Protein AF-A0A960TRQ7-F1 (afdb_monomer_lite)

Foldseek 3Di:
DDDPDPDPVVVVVVVVVVVVVLLVLLLVLCVPWWDPVVVVPDDPVNSSVVSVCVSCQVVVVQWDWADDPFWIKIKHFPDPCVVVVVVVVVVVFAWLDKDKIWTNFARPPDPDRTIMIIIITGTPDDDLDFQPPQDPCLVVLLCVLPVPDDPVNVRVVNSSCHNVNRPVDDSVVSSVVSNVVVCCVVPDPPPDDDDDPPPPDDDD

Structure (mmCIF, N/CA/C/O backbone):
data_AF-A0A960TRQ7-F1
#
_entry.id   AF-A0A960TRQ7-F1
#
loop_
_atom_site.group_PDB
_atom_site.id
_atom_site.type_symbol
_atom_site.label_atom_id
_atom_site.label_alt_id
_atom_site.label_comp_id
_atom_site.label_asym_id
_atom_site.label_entity_id
_atom_site.label_seq_id
_atom_site.pdbx_PDB_ins_code
_atom_site.Cartn_x
_atom_site.Cartn_y
_atom_site.Cartn_z
_atom_site.occupancy
_atom_site.B_iso_or_equiv
_atom_site.auth_seq_id
_atom_site.auth_comp_id
_atom_site.auth_asym_id
_atom_site.auth_atom_id
_atom_site.pdbx_PDB_model_num
ATOM 1 N N . MET A 1 1 ? 44.949 1.509 -26.435 1.00 39.62 1 MET A N 1
ATOM 2 C CA . MET A 1 1 ? 43.688 2.213 -26.751 1.00 39.62 1 MET A CA 1
ATOM 3 C C . MET A 1 1 ? 43.176 2.830 -25.459 1.00 39.62 1 MET A C 1
ATOM 5 O O . MET A 1 1 ? 42.709 2.102 -24.594 1.00 39.62 1 MET A O 1
ATOM 9 N N . SER A 1 2 ? 43.397 4.132 -25.268 1.00 41.75 2 SER A N 1
ATOM 10 C CA . SER A 1 2 ? 42.995 4.841 -24.047 1.00 41.75 2 SER A CA 1
ATOM 11 C C . SER A 1 2 ? 41.480 4.979 -24.000 1.00 41.75 2 SER A C 1
ATOM 13 O O . SER A 1 2 ? 40.885 5.544 -24.913 1.00 41.75 2 SER A O 1
ATOM 15 N N . ALA A 1 3 ? 40.865 4.465 -22.935 1.00 48.66 3 ALA A N 1
ATOM 16 C CA . ALA A 1 3 ? 39.461 4.696 -22.640 1.00 48.66 3 ALA A CA 1
ATOM 17 C C . ALA A 1 3 ? 39.242 6.200 -22.434 1.00 48.66 3 ALA A C 1
ATOM 19 O O . ALA A 1 3 ? 39.719 6.777 -21.453 1.00 48.66 3 ALA A O 1
ATOM 20 N N . VAL A 1 4 ? 38.543 6.832 -23.375 1.00 55.19 4 VAL A N 1
ATOM 21 C CA . VAL A 1 4 ? 38.069 8.209 -23.240 1.00 55.19 4 VAL A CA 1
ATOM 22 C C . VAL A 1 4 ? 37.103 8.225 -22.056 1.00 55.19 4 VAL A C 1
ATOM 24 O O . VAL A 1 4 ? 36.002 7.683 -22.112 1.00 55.19 4 VAL A O 1
ATOM 27 N N . LYS A 1 5 ? 37.550 8.764 -20.918 1.00 60.28 5 LYS A N 1
ATOM 28 C CA . LYS A 1 5 ? 36.685 8.982 -19.760 1.00 60.28 5 LYS A CA 1
ATOM 29 C C . LYS A 1 5 ? 35.853 10.232 -20.050 1.00 60.28 5 LYS A C 1
ATOM 31 O O . LYS A 1 5 ? 36.369 11.332 -19.897 1.00 60.28 5 LYS A O 1
ATOM 36 N N . ASN A 1 6 ? 34.593 10.054 -20.461 1.00 57.50 6 ASN A N 1
ATOM 37 C CA . ASN A 1 6 ? 33.655 11.174 -20.630 1.00 57.50 6 ASN A CA 1
ATOM 38 C C . ASN A 1 6 ? 33.609 12.043 -19.357 1.00 57.50 6 ASN A C 1
ATOM 40 O O . ASN A 1 6 ? 33.648 11.474 -18.254 1.00 57.50 6 ASN A O 1
ATOM 44 N N . PRO A 1 7 ? 33.535 13.380 -19.483 1.00 59.28 7 PRO A N 1
ATOM 45 C CA . PRO A 1 7 ? 33.503 14.300 -18.355 1.00 59.28 7 PRO A CA 1
ATOM 46 C C . PRO A 1 7 ? 32.286 14.053 -17.438 1.00 59.28 7 PRO A C 1
ATOM 48 O O . PRO A 1 7 ? 31.259 13.531 -17.882 1.00 59.28 7 PRO A O 1
ATOM 51 N N . PRO A 1 8 ? 32.365 14.432 -16.147 1.00 71.12 8 PRO A N 1
ATOM 52 C CA . PRO A 1 8 ? 31.307 14.173 -15.164 1.00 71.12 8 PRO A CA 1
ATOM 53 C C . PRO A 1 8 ? 29.925 14.738 -15.541 1.00 71.12 8 PRO A C 1
ATOM 55 O O . PRO A 1 8 ? 28.912 14.151 -15.170 1.00 71.12 8 PRO A O 1
ATOM 58 N N . SER A 1 9 ? 29.876 15.845 -16.290 1.00 70.75 9 SER A N 1
ATOM 59 C CA . SER A 1 9 ? 28.638 16.519 -16.710 1.00 70.75 9 SER A CA 1
ATOM 60 C C . SER A 1 9 ? 27.862 15.759 -17.791 1.00 70.75 9 SER A C 1
ATOM 62 O O . SER A 1 9 ? 26.641 15.672 -17.708 1.00 70.75 9 SER A O 1
ATOM 64 N N . GLU A 1 10 ? 28.550 15.161 -18.766 1.00 71.62 10 GLU A N 1
ATOM 65 C CA . GLU A 1 10 ? 27.923 14.339 -19.815 1.00 71.62 10 GLU A CA 1
ATOM 66 C C . GLU A 1 10 ? 27.409 13.009 -19.252 1.00 71.62 10 GLU A C 1
ATOM 68 O O . GLU A 1 10 ? 26.344 12.524 -19.623 1.00 71.62 10 GLU A O 1
ATOM 73 N N . ARG A 1 11 ? 28.113 12.446 -18.263 1.00 80.31 11 ARG A N 1
ATOM 74 C CA . ARG A 1 11 ? 27.635 11.258 -17.540 1.00 80.31 11 ARG A CA 1
ATOM 75 C C . ARG A 1 11 ? 26.374 11.542 -16.729 1.00 80.31 11 ARG A C 1
ATOM 77 O O . ARG A 1 11 ? 25.530 10.659 -16.595 1.00 80.31 11 ARG A O 1
ATOM 84 N N . LEU A 1 12 ? 26.249 12.753 -16.184 1.00 81.94 12 LEU A N 1
ATOM 85 C CA . LEU A 1 12 ? 25.075 13.169 -15.421 1.00 81.94 12 LEU A CA 1
ATOM 86 C C . LEU A 1 12 ? 23.842 13.302 -16.320 1.00 81.94 12 LEU A C 1
ATOM 88 O O . LEU A 1 12 ? 22.783 12.788 -15.965 1.00 81.94 12 LEU A O 1
ATOM 92 N N . SER A 1 13 ? 23.969 13.951 -17.480 1.00 84.38 13 SER A N 1
ATOM 93 C CA . SER A 1 13 ? 22.855 14.104 -18.422 1.00 84.38 13 SER A CA 1
ATOM 94 C C . SER A 1 13 ? 22.402 12.757 -18.989 1.00 84.38 13 SER A C 1
ATOM 96 O O . SER A 1 13 ? 21.204 12.471 -19.004 1.00 84.38 13 SER A O 1
ATOM 98 N N . GLU A 1 14 ? 23.340 11.885 -19.367 1.00 86.56 14 GLU A N 1
ATOM 99 C CA . GLU A 1 14 ? 23.026 10.519 -19.799 1.00 86.56 14 GLU A CA 1
ATOM 100 C C . GLU A 1 14 ? 22.327 9.706 -18.698 1.00 86.56 14 GLU A C 1
ATOM 102 O O . GLU A 1 14 ? 21.346 9.007 -18.965 1.00 86.56 14 GLU A O 1
ATOM 107 N N . ALA A 1 15 ? 22.800 9.797 -17.451 1.00 85.50 15 ALA A N 1
ATOM 108 C CA . ALA A 1 15 ? 22.183 9.103 -16.323 1.00 85.50 15 ALA A CA 1
ATOM 109 C C . ALA A 1 15 ? 20.765 9.622 -16.031 1.00 85.50 15 ALA A C 1
ATOM 111 O O . ALA A 1 15 ? 19.856 8.820 -15.812 1.00 85.50 15 ALA A O 1
ATOM 112 N N . ALA A 1 16 ? 20.556 10.940 -16.082 1.00 87.56 16 ALA A N 1
ATOM 113 C CA . ALA A 1 16 ? 19.250 11.559 -15.871 1.00 87.56 16 ALA A CA 1
ATOM 114 C C . ALA A 1 16 ? 18.226 11.133 -16.935 1.00 87.56 16 ALA A C 1
ATOM 116 O O . ALA A 1 16 ? 17.082 10.814 -16.598 1.00 87.56 16 ALA A O 1
ATOM 117 N N . LEU A 1 17 ? 18.639 11.063 -18.205 1.00 90.69 17 LEU A N 1
ATOM 118 C CA . LEU A 1 17 ? 17.788 10.586 -19.298 1.00 90.69 17 LEU A CA 1
ATOM 119 C C . LEU A 1 17 ? 17.387 9.122 -19.093 1.00 90.69 17 LEU A C 1
ATOM 121 O O . LEU A 1 17 ? 16.198 8.805 -19.094 1.00 90.69 17 LEU A O 1
ATOM 125 N N . ARG A 1 18 ? 18.358 8.243 -18.812 1.00 87.50 18 ARG A N 1
ATOM 126 C CA . ARG A 1 18 ? 18.092 6.817 -18.551 1.00 87.50 18 ARG A CA 1
ATOM 127 C C . ARG A 1 18 ? 17.151 6.613 -17.367 1.00 87.50 18 ARG A C 1
ATOM 129 O O . ARG A 1 18 ? 16.258 5.768 -17.423 1.00 87.50 18 ARG A O 1
ATOM 136 N N . GLN A 1 19 ? 17.340 7.385 -16.299 1.00 89.00 19 GLN A N 1
ATOM 137 C CA . GLN A 1 19 ? 16.477 7.332 -15.124 1.00 89.00 19 GLN A CA 1
ATOM 138 C C . GLN A 1 19 ? 15.051 7.776 -15.463 1.00 89.00 19 GLN A C 1
ATOM 140 O O . GLN A 1 19 ? 14.099 7.103 -15.072 1.00 89.00 19 GLN A O 1
ATOM 145 N N . SER A 1 20 ? 14.902 8.856 -16.231 1.00 91.19 20 SER A N 1
ATOM 146 C CA . SER A 1 20 ? 13.598 9.383 -16.650 1.00 91.19 20 SER A CA 1
ATOM 147 C C . SER A 1 20 ? 12.833 8.395 -17.535 1.00 91.19 20 SER A C 1
ATOM 149 O O . SER A 1 20 ? 11.642 8.167 -17.329 1.00 91.19 20 SER A O 1
ATOM 151 N N . GLU A 1 21 ? 13.512 7.748 -18.485 1.00 92.81 21 GLU A N 1
ATOM 152 C CA . GLU A 1 21 ? 12.908 6.714 -19.334 1.00 92.81 21 GLU A CA 1
ATOM 153 C C . GLU A 1 21 ? 12.462 5.498 -18.522 1.00 92.81 21 GLU A C 1
ATOM 155 O O . GLU A 1 21 ? 11.342 5.003 -18.686 1.00 92.81 21 GLU A O 1
ATOM 160 N N . LYS A 1 22 ? 13.320 5.031 -17.608 1.00 91.94 22 LYS A N 1
ATOM 161 C CA . LYS A 1 22 ? 13.012 3.900 -16.732 1.00 91.94 22 LYS A CA 1
ATOM 162 C C . LYS A 1 22 ? 11.833 4.220 -15.814 1.00 91.94 22 LYS A C 1
ATOM 164 O O . LYS A 1 22 ? 10.946 3.381 -15.670 1.00 91.94 22 LYS A O 1
ATOM 169 N N . PHE A 1 23 ? 11.794 5.434 -15.269 1.00 94.25 23 PHE A N 1
ATOM 170 C CA . PHE A 1 23 ? 10.690 5.929 -14.455 1.00 94.25 23 PHE A CA 1
ATOM 171 C C . PHE A 1 23 ? 9.381 5.909 -15.242 1.00 94.25 23 PHE A C 1
ATOM 173 O O . PHE A 1 23 ? 8.426 5.250 -14.836 1.00 94.25 23 PHE A O 1
ATOM 180 N N . LYS A 1 24 ? 9.362 6.550 -16.418 1.00 94.75 24 LYS A N 1
ATOM 181 C CA . LYS A 1 24 ? 8.181 6.610 -17.288 1.00 94.75 24 LYS A CA 1
ATOM 182 C C . LYS A 1 24 ? 7.666 5.215 -17.632 1.00 94.75 24 LYS A C 1
ATOM 184 O O . LYS A 1 24 ? 6.464 4.974 -17.596 1.00 94.75 24 LYS A O 1
ATOM 189 N N . ARG A 1 25 ? 8.571 4.282 -17.938 1.00 94.88 25 ARG A N 1
ATOM 190 C CA . ARG A 1 25 ? 8.216 2.891 -18.239 1.00 94.88 25 ARG A CA 1
ATOM 191 C C . ARG A 1 25 ? 7.550 2.192 -17.052 1.00 94.88 25 ARG A C 1
ATOM 193 O O . ARG A 1 25 ? 6.542 1.523 -17.252 1.00 94.88 25 ARG A O 1
ATOM 200 N N . CYS A 1 26 ? 8.106 2.325 -15.847 1.00 94.56 26 CYS A N 1
ATOM 201 C CA . CYS A 1 26 ? 7.535 1.722 -14.640 1.00 94.56 26 CYS A CA 1
ATOM 202 C C . CYS A 1 26 ? 6.178 2.345 -14.286 1.00 94.56 26 CYS A C 1
ATOM 204 O O . CYS A 1 26 ? 5.238 1.608 -14.005 1.00 94.56 26 CYS A O 1
ATOM 206 N N . TYR A 1 27 ? 6.059 3.671 -14.376 1.00 95.69 27 TYR A N 1
ATOM 207 C CA . TYR A 1 27 ? 4.823 4.396 -14.085 1.00 95.69 27 TYR A CA 1
ATOM 208 C C . TYR A 1 27 ? 3.679 3.985 -15.021 1.00 95.69 27 TYR A C 1
ATOM 210 O O . TYR A 1 27 ? 2.619 3.568 -14.566 1.00 95.69 27 TYR A O 1
ATOM 218 N N . LEU A 1 28 ? 3.913 4.018 -16.339 1.00 95.94 28 LEU A N 1
ATOM 219 C CA . LEU A 1 28 ? 2.902 3.624 -17.329 1.00 95.94 28 LEU A CA 1
ATOM 220 C C . LEU A 1 28 ? 2.508 2.150 -17.196 1.00 95.94 28 LEU A C 1
ATOM 222 O O . LEU A 1 28 ? 1.372 1.769 -17.473 1.00 95.94 28 LEU A O 1
ATOM 226 N N . TRP A 1 29 ? 3.452 1.300 -16.787 1.00 96.19 29 TRP A N 1
ATOM 227 C CA . TRP A 1 29 ? 3.146 -0.096 -16.519 1.00 96.19 29 TRP A CA 1
ATOM 228 C C . TRP A 1 29 ? 2.245 -0.258 -15.289 1.00 96.19 29 TRP A C 1
ATOM 230 O O . TRP A 1 29 ? 1.289 -1.028 -15.370 1.00 96.19 29 TRP A O 1
ATOM 240 N N . LEU A 1 30 ? 2.504 0.472 -14.196 1.00 96.06 30 LEU A N 1
ATOM 241 C CA . LEU A 1 30 ? 1.637 0.489 -13.012 1.00 96.06 30 LEU A CA 1
ATOM 242 C C . LEU A 1 30 ? 0.220 0.932 -13.379 1.00 96.06 30 LEU A C 1
ATOM 244 O O . LEU A 1 30 ? -0.727 0.222 -13.064 1.00 96.06 30 LEU A O 1
ATOM 248 N N . GLU A 1 31 ? 0.092 2.048 -14.099 1.00 95.31 31 GLU A N 1
ATOM 249 C CA . GLU A 1 31 ? -1.192 2.608 -14.546 1.00 95.31 31 GLU A CA 1
ATOM 250 C C . GLU A 1 31 ? -2.033 1.592 -15.327 1.00 95.31 31 GLU A C 1
ATOM 252 O O . GLU A 1 31 ? -3.235 1.464 -15.117 1.00 95.31 31 GLU A O 1
ATOM 257 N N . LYS A 1 32 ? -1.386 0.816 -16.202 1.00 96.44 32 LYS A N 1
ATOM 258 C CA . LYS A 1 32 ? -2.057 -0.209 -17.002 1.00 96.44 32 LYS A CA 1
ATOM 259 C C . LYS A 1 32 ? -2.363 -1.490 -16.219 1.00 96.44 32 LYS A C 1
ATOM 261 O O . LYS A 1 32 ? -3.345 -2.166 -16.519 1.00 96.44 32 LYS A O 1
ATOM 266 N N . SER A 1 33 ? -1.479 -1.880 -15.304 1.00 96.50 33 SER A N 1
ATOM 267 C CA . SER A 1 33 ? -1.454 -3.246 -14.764 1.00 96.50 33 SER A CA 1
ATOM 268 C C . SER A 1 33 ? -2.037 -3.351 -13.362 1.00 96.50 33 SER A C 1
ATOM 270 O O . SER A 1 33 ? -2.392 -4.455 -12.963 1.00 96.50 33 SER A O 1
ATOM 272 N N . MET A 1 34 ? -2.138 -2.260 -12.605 1.00 96.44 34 MET A N 1
ATOM 273 C CA . MET A 1 34 ? -2.734 -2.279 -11.267 1.00 96.44 34 MET A CA 1
ATOM 274 C C . MET A 1 34 ? -4.268 -2.210 -11.336 1.00 96.44 34 MET A C 1
ATOM 276 O O . MET A 1 34 ? -4.822 -1.658 -12.290 1.00 96.44 34 MET A O 1
ATOM 280 N N . PRO A 1 35 ? -4.977 -2.792 -10.355 1.00 94.88 35 PRO A N 1
ATOM 281 C CA . PRO A 1 35 ? -6.434 -2.713 -10.288 1.00 94.88 35 PRO A CA 1
ATOM 282 C C . PRO A 1 35 ? -6.903 -1.283 -9.967 1.00 94.88 35 PRO A C 1
ATOM 284 O O . PRO A 1 35 ? -6.147 -0.480 -9.434 1.00 94.88 35 PRO A O 1
ATOM 287 N N . ALA A 1 36 ? -8.153 -0.937 -10.290 1.00 91.44 36 ALA A N 1
ATOM 288 C CA . ALA A 1 36 ? -8.653 0.436 -10.126 1.00 91.44 36 ALA A CA 1
ATOM 289 C C . ALA A 1 36 ? -8.644 0.911 -8.660 1.00 91.44 36 ALA A C 1
ATOM 291 O O . ALA A 1 36 ? -8.290 2.051 -8.374 1.00 91.44 36 ALA A O 1
ATOM 292 N N . ASP A 1 37 ? -8.948 0.006 -7.729 1.00 90.06 37 ASP A N 1
ATOM 293 C CA . ASP A 1 37 ? -9.010 0.292 -6.296 1.00 90.06 37 ASP A CA 1
ATOM 294 C C . ASP A 1 37 ? -7.643 0.630 -5.675 1.00 90.06 37 ASP A C 1
ATOM 296 O O . ASP A 1 37 ? -7.589 1.214 -4.594 1.00 90.06 37 ASP A O 1
ATOM 300 N N . PHE A 1 38 ? -6.545 0.301 -6.361 1.00 93.75 38 PHE A N 1
ATOM 301 C CA . PHE A 1 38 ? -5.199 0.759 -6.018 1.00 93.75 38 PHE A CA 1
ATOM 302 C C . PHE A 1 38 ? -5.070 2.280 -6.146 1.00 93.75 38 PHE A C 1
ATOM 304 O O . PHE A 1 38 ? -4.510 2.926 -5.264 1.00 93.75 38 PHE A O 1
ATOM 311 N N . PHE A 1 39 ? -5.619 2.867 -7.211 1.00 91.62 39 PHE A N 1
ATOM 312 C CA . PHE A 1 39 ? -5.540 4.311 -7.460 1.00 91.62 39 PHE A CA 1
ATOM 313 C C . PHE A 1 39 ? -6.518 5.115 -6.598 1.00 91.62 39 PHE A C 1
ATOM 315 O O . PHE A 1 39 ? -6.285 6.294 -6.353 1.00 91.62 39 PHE A O 1
ATOM 322 N N . ASP A 1 40 ? -7.568 4.471 -6.084 1.00 88.50 40 ASP A N 1
ATOM 323 C CA . ASP A 1 40 ? -8.467 5.067 -5.086 1.00 88.50 40 ASP A CA 1
ATOM 324 C C . ASP A 1 40 ? -7.820 5.164 -3.689 1.00 88.50 40 ASP A C 1
ATOM 326 O O . ASP A 1 40 ? -8.310 5.876 -2.810 1.00 88.50 40 ASP A O 1
ATOM 330 N N . GLU A 1 41 ? -6.760 4.389 -3.456 1.00 83.62 41 GLU A N 1
ATOM 331 C CA . GLU A 1 41 ? -6.093 4.222 -2.162 1.00 83.62 41 GLU A CA 1
ATOM 332 C C . GLU A 1 41 ? -4.755 4.942 -2.072 1.00 83.62 41 GLU A C 1
ATOM 334 O O . GLU A 1 41 ? -4.406 5.474 -1.018 1.00 83.62 41 GLU A O 1
ATOM 339 N N . ILE A 1 42 ? -3.987 4.917 -3.156 1.00 87.56 42 ILE A N 1
ATOM 340 C CA . ILE A 1 42 ? -2.626 5.432 -3.182 1.00 87.56 42 ILE A CA 1
ATOM 341 C C . ILE A 1 42 ? -2.629 6.868 -3.694 1.00 87.56 42 ILE A C 1
ATOM 343 O O . ILE A 1 42 ? -2.992 7.141 -4.836 1.00 87.56 42 ILE A O 1
ATOM 347 N N . ASP A 1 43 ? -2.172 7.787 -2.845 1.00 88.44 43 ASP A N 1
ATOM 348 C CA . ASP A 1 43 ? -1.942 9.173 -3.239 1.00 88.44 43 ASP A CA 1
ATOM 349 C C . ASP A 1 43 ? -0.769 9.307 -4.238 1.00 88.44 43 ASP A C 1
ATOM 351 O O . ASP A 1 43 ? 0.071 8.406 -4.357 1.00 88.44 43 ASP A O 1
ATOM 355 N N . PRO A 1 44 ? -0.678 10.438 -4.963 1.00 89.19 44 PRO A N 1
ATOM 356 C CA . PRO A 1 44 ? 0.354 10.634 -5.976 1.00 89.19 44 PRO A CA 1
ATOM 357 C C . PRO A 1 44 ? 1.790 10.483 -5.459 1.00 89.19 44 PRO A C 1
ATOM 359 O O . PRO A 1 44 ? 2.624 9.936 -6.179 1.00 89.19 44 PRO A O 1
ATOM 362 N N . ASP A 1 45 ? 2.088 10.911 -4.230 1.00 90.12 45 ASP A N 1
ATOM 363 C CA . ASP A 1 45 ? 3.442 10.834 -3.671 1.00 90.12 45 ASP A CA 1
ATOM 364 C C . ASP A 1 45 ? 3.823 9.377 -3.388 1.00 90.12 45 ASP A C 1
ATOM 366 O O . ASP A 1 45 ? 4.904 8.914 -3.762 1.00 90.12 45 ASP A O 1
ATOM 370 N N . ASN A 1 46 ? 2.900 8.609 -2.811 1.00 91.56 46 ASN A N 1
ATOM 371 C CA . ASN A 1 46 ? 3.078 7.177 -2.612 1.00 91.56 46 ASN A CA 1
ATOM 372 C C . ASN A 1 46 ? 3.179 6.421 -3.946 1.00 91.56 46 ASN A C 1
ATOM 374 O O . ASN A 1 46 ? 3.993 5.503 -4.064 1.00 91.56 46 ASN A O 1
ATOM 378 N N . LEU A 1 47 ? 2.452 6.836 -4.989 1.00 94.75 47 LEU A N 1
ATOM 379 C CA . LEU A 1 47 ? 2.596 6.269 -6.334 1.00 94.75 47 LEU A CA 1
ATOM 380 C C . LEU A 1 47 ? 3.995 6.526 -6.924 1.00 94.75 47 LEU A C 1
ATOM 382 O O . LEU A 1 47 ? 4.575 5.636 -7.561 1.00 94.75 47 LEU A O 1
ATOM 386 N N . MET A 1 48 ? 4.578 7.707 -6.682 1.00 94.06 48 MET A N 1
ATOM 387 C CA . MET A 1 48 ? 5.973 7.993 -7.046 1.00 94.06 48 MET A CA 1
ATOM 388 C C . MET A 1 48 ? 6.938 7.052 -6.318 1.00 94.06 48 MET A C 1
ATOM 390 O O . MET A 1 48 ? 7.854 6.513 -6.944 1.00 94.06 48 MET A O 1
ATOM 394 N N . LEU A 1 49 ? 6.719 6.800 -5.024 1.00 94.88 49 LEU A N 1
ATOM 395 C CA . LEU A 1 49 ? 7.548 5.882 -4.236 1.00 94.88 49 LEU A CA 1
ATOM 396 C C . LEU A 1 49 ? 7.464 4.444 -4.758 1.00 94.88 49 LEU A C 1
ATOM 398 O O . LEU A 1 49 ? 8.506 3.826 -4.974 1.00 94.88 49 LEU A O 1
ATOM 402 N N . VAL A 1 50 ? 6.260 3.936 -5.051 1.00 95.44 50 VAL A N 1
ATOM 403 C CA . VAL A 1 50 ? 6.070 2.610 -5.678 1.00 95.44 50 VAL A CA 1
ATOM 404 C C . VAL A 1 50 ? 6.839 2.536 -6.996 1.00 95.44 50 VAL A C 1
ATOM 406 O O . VAL A 1 50 ? 7.545 1.560 -7.262 1.00 95.44 50 VAL A O 1
ATOM 409 N N . THR A 1 51 ? 6.733 3.583 -7.817 1.00 95.38 51 THR A N 1
ATOM 410 C CA . THR A 1 51 ? 7.421 3.657 -9.109 1.00 95.38 51 THR A CA 1
ATOM 411 C C . THR A 1 51 ? 8.934 3.579 -8.921 1.00 95.38 51 THR A C 1
ATOM 413 O O . THR A 1 51 ? 9.597 2.787 -9.590 1.00 95.38 51 THR A O 1
ATOM 416 N N . HIS A 1 52 ? 9.492 4.336 -7.975 1.00 93.38 52 HIS A N 1
ATOM 417 C CA . HIS A 1 52 ? 10.919 4.299 -7.664 1.00 93.38 52 HIS A CA 1
ATOM 418 C C . HIS A 1 52 ? 11.378 2.943 -7.114 1.00 93.38 52 HIS A C 1
ATOM 420 O O . HIS A 1 52 ? 12.412 2.435 -7.558 1.00 93.38 52 HIS A O 1
ATOM 426 N N . SER A 1 53 ? 10.601 2.320 -6.227 1.00 93.00 53 SER A N 1
ATOM 427 C CA . SER A 1 53 ? 10.856 0.957 -5.746 1.00 93.00 53 SER A CA 1
ATOM 428 C C . SER A 1 53 ? 10.901 -0.045 -6.901 1.00 93.00 53 SER A C 1
ATOM 430 O O . SER A 1 53 ? 11.832 -0.847 -6.986 1.00 93.00 53 SER A O 1
ATOM 432 N N . LEU A 1 54 ? 9.973 0.048 -7.860 1.00 92.31 54 LEU A N 1
ATOM 433 C CA . LEU A 1 54 ? 9.967 -0.812 -9.047 1.00 92.31 54 LEU A CA 1
ATOM 434 C C . LEU A 1 54 ? 11.194 -0.625 -9.938 1.00 92.31 54 LEU A C 1
ATOM 436 O O . LEU A 1 54 ? 11.696 -1.586 -10.523 1.00 92.31 54 LEU A O 1
ATOM 440 N N . MET A 1 55 ? 11.717 0.597 -10.036 1.00 91.50 55 MET A N 1
ATOM 441 C CA . MET A 1 55 ? 12.944 0.837 -10.789 1.00 91.50 55 MET A CA 1
ATOM 442 C C . MET A 1 55 ? 14.138 0.100 -10.163 1.00 91.50 55 MET A C 1
ATOM 444 O O . MET A 1 55 ? 15.002 -0.380 -10.897 1.00 91.50 55 MET A O 1
ATOM 448 N N . GLY A 1 56 ? 14.204 0.003 -8.835 1.00 87.50 56 GLY A N 1
ATOM 449 C CA . GLY A 1 56 ? 15.269 -0.684 -8.093 1.00 87.50 56 GLY A CA 1
ATOM 450 C C . GLY A 1 56 ? 14.999 -2.161 -7.792 1.00 87.50 56 GLY A C 1
ATOM 451 O O . GLY A 1 56 ? 15.794 -2.796 -7.104 1.00 87.50 56 GLY A O 1
ATOM 452 N N . PHE A 1 57 ? 13.900 -2.721 -8.289 1.00 87.31 57 PHE A N 1
ATOM 453 C CA . PHE A 1 57 ? 13.340 -3.955 -7.744 1.00 87.31 57 PHE A CA 1
ATOM 454 C C . PHE A 1 57 ? 14.242 -5.188 -7.878 1.00 87.31 57 PHE A C 1
ATOM 456 O O . PHE A 1 57 ? 14.449 -5.915 -6.910 1.00 87.31 57 PHE A O 1
ATOM 463 N N . GLU A 1 58 ? 14.846 -5.399 -9.052 1.00 83.44 58 GLU A N 1
ATOM 464 C CA . GLU A 1 58 ? 15.774 -6.523 -9.264 1.00 83.44 58 GLU A CA 1
ATOM 465 C C . GLU A 1 58 ? 17.056 -6.398 -8.434 1.00 83.44 58 GLU A C 1
ATOM 467 O O . GLU A 1 58 ? 17.671 -7.404 -8.099 1.00 83.44 58 GLU A O 1
ATOM 472 N N . THR A 1 59 ? 17.468 -5.173 -8.096 1.00 82.56 59 THR A N 1
ATOM 473 C CA . THR A 1 59 ? 18.661 -4.934 -7.269 1.00 82.56 59 THR A CA 1
ATOM 474 C C . THR A 1 59 ? 18.397 -5.079 -5.771 1.00 82.56 59 THR A C 1
ATOM 476 O O . THR A 1 59 ? 19.346 -5.086 -4.997 1.00 82.56 59 THR A O 1
ATOM 479 N N . GLN A 1 60 ? 17.130 -5.180 -5.364 1.00 78.44 60 GLN A N 1
ATOM 480 C CA . GLN A 1 60 ? 16.688 -5.275 -3.969 1.00 78.44 60 GLN A CA 1
ATOM 481 C C . GLN A 1 60 ? 16.117 -6.667 -3.654 1.00 78.44 60 GLN A C 1
ATOM 483 O O . GLN A 1 60 ? 15.161 -6.790 -2.898 1.00 78.44 60 GLN A O 1
ATOM 488 N N . ASP A 1 61 ? 16.633 -7.720 -4.296 1.00 81.06 61 ASP A N 1
ATOM 489 C CA . ASP A 1 61 ? 16.153 -9.100 -4.127 1.00 81.06 61 ASP A CA 1
ATOM 490 C C . ASP A 1 61 ? 14.626 -9.240 -4.250 1.00 81.06 61 ASP A C 1
ATOM 492 O O . ASP A 1 61 ? 13.987 -10.050 -3.569 1.00 81.06 61 ASP A O 1
ATOM 496 N N . THR A 1 62 ? 14.023 -8.441 -5.140 1.00 85.75 62 THR A N 1
ATOM 497 C CA . THR A 1 62 ? 12.582 -8.441 -5.441 1.00 85.75 62 THR A CA 1
ATOM 498 C C . THR A 1 62 ? 11.682 -8.163 -4.232 1.00 85.75 62 THR A C 1
ATOM 500 O O . THR A 1 62 ? 10.539 -8.618 -4.164 1.00 85.75 62 THR A O 1
ATOM 503 N N . PHE A 1 63 ? 12.198 -7.399 -3.269 1.00 91.56 63 PHE A N 1
ATOM 504 C CA . PHE A 1 63 ? 11.468 -6.963 -2.089 1.00 91.56 63 PHE A CA 1
ATOM 505 C C . PHE A 1 63 ? 11.924 -5.557 -1.683 1.00 91.56 63 PHE A C 1
ATOM 507 O O . PHE A 1 63 ? 13.090 -5.324 -1.378 1.00 91.56 63 PHE A O 1
ATOM 514 N N . SER A 1 64 ? 10.999 -4.603 -1.681 1.00 93.56 64 SER A N 1
ATOM 515 C CA . SER A 1 64 ? 11.285 -3.191 -1.431 1.00 93.56 64 SER A CA 1
ATOM 516 C C . SER A 1 64 ? 10.324 -2.646 -0.386 1.00 93.56 64 SER A C 1
ATOM 518 O O . SER A 1 64 ? 9.130 -2.547 -0.652 1.00 93.56 64 SER A O 1
ATOM 520 N N . ALA A 1 65 ? 10.838 -2.287 0.789 1.00 93.50 65 ALA A N 1
ATOM 521 C CA . ALA A 1 65 ? 10.055 -1.721 1.881 1.00 93.50 65 ALA A CA 1
ATOM 522 C C . ALA A 1 65 ? 10.405 -0.242 2.096 1.00 93.50 65 ALA A C 1
ATOM 524 O O . ALA A 1 65 ? 11.505 0.112 2.524 1.00 93.50 65 ALA A O 1
ATOM 525 N N . THR A 1 66 ? 9.440 0.633 1.836 1.00 92.50 66 THR A N 1
ATOM 526 C CA . THR A 1 66 ? 9.546 2.078 2.034 1.00 92.50 66 THR A CA 1
ATOM 527 C C . THR A 1 66 ? 8.839 2.464 3.325 1.00 92.50 66 THR A C 1
ATOM 529 O O . THR A 1 66 ? 7.625 2.324 3.464 1.00 92.50 66 THR A O 1
ATOM 532 N N . HIS A 1 67 ? 9.607 2.957 4.292 1.00 91.44 67 HIS A N 1
ATOM 533 C CA . HIS A 1 67 ? 9.090 3.371 5.590 1.00 91.44 67 HIS A CA 1
ATOM 534 C C . HIS A 1 67 ? 8.570 4.808 5.533 1.00 91.44 67 HIS A C 1
ATOM 536 O O . HIS A 1 67 ? 9.301 5.728 5.170 1.00 91.44 67 HIS A O 1
ATOM 542 N N . LEU A 1 68 ? 7.314 4.997 5.930 1.00 88.12 68 LEU A N 1
ATOM 543 C CA . LEU A 1 68 ? 6.664 6.298 6.057 1.00 88.12 68 LEU A CA 1
ATOM 544 C C . LEU A 1 68 ? 6.568 6.681 7.540 1.00 88.12 68 LEU A C 1
ATOM 546 O O . LEU A 1 68 ? 6.814 5.861 8.425 1.00 88.12 68 LEU A O 1
ATOM 550 N N . LYS A 1 69 ? 6.176 7.929 7.830 1.00 84.62 69 LYS A N 1
ATOM 551 C CA . LYS A 1 69 ? 6.022 8.414 9.216 1.00 84.62 69 LYS A CA 1
ATOM 552 C C . LYS A 1 69 ? 5.058 7.544 10.036 1.00 84.62 69 LYS A C 1
ATOM 554 O O . LYS A 1 69 ? 5.419 7.099 11.118 1.00 84.62 69 LYS A O 1
ATOM 559 N N . ASN A 1 70 ? 3.878 7.255 9.479 1.00 84.81 70 ASN A N 1
ATOM 560 C CA . ASN A 1 70 ? 2.791 6.528 10.154 1.00 84.81 70 ASN A CA 1
ATOM 561 C C . ASN A 1 70 ? 2.430 5.207 9.453 1.00 84.81 70 ASN A C 1
ATOM 563 O O . ASN A 1 70 ? 1.338 4.669 9.628 1.00 84.81 70 ASN A O 1
ATOM 567 N N . GLY A 1 71 ? 3.328 4.679 8.627 1.00 91.00 71 GLY A N 1
ATOM 568 C CA . GLY A 1 71 ? 3.020 3.518 7.809 1.00 91.00 71 GLY A CA 1
ATOM 569 C C . GLY A 1 71 ? 4.220 2.979 7.059 1.00 91.00 71 GLY A C 1
ATOM 570 O O . GLY A 1 71 ? 5.358 3.402 7.269 1.00 91.00 71 GLY A O 1
ATOM 571 N N . ALA A 1 72 ? 3.960 2.038 6.171 1.00 93.88 72 ALA A N 1
ATOM 572 C CA . ALA A 1 72 ? 4.943 1.549 5.230 1.00 93.88 72 ALA A CA 1
ATOM 573 C C . ALA A 1 72 ? 4.272 1.172 3.917 1.00 93.88 72 ALA A C 1
ATOM 575 O O . ALA A 1 72 ? 3.105 0.781 3.883 1.00 93.88 72 ALA A O 1
ATOM 576 N N . LEU A 1 73 ? 5.043 1.280 2.848 1.00 95.62 73 LEU A N 1
ATOM 577 C CA . LEU A 1 73 ? 4.674 0.817 1.529 1.00 95.62 73 LEU A CA 1
ATOM 578 C C . LEU A 1 73 ? 5.660 -0.269 1.122 1.00 95.62 73 LEU A C 1
ATOM 580 O O . LEU A 1 73 ? 6.865 -0.030 1.105 1.00 95.62 73 LEU A O 1
ATOM 584 N N . VAL A 1 74 ? 5.162 -1.457 0.806 1.00 96.25 74 VAL A N 1
ATOM 585 C CA . VAL A 1 74 ? 6.001 -2.593 0.420 1.00 96.25 74 VAL A CA 1
ATOM 586 C C . VAL A 1 74 ? 5.660 -3.024 -0.992 1.00 96.25 74 VAL A C 1
ATOM 588 O O . VAL A 1 74 ? 4.496 -3.217 -1.315 1.00 96.25 74 VAL A O 1
ATOM 591 N N . VAL A 1 75 ? 6.674 -3.202 -1.829 1.00 96.00 75 VAL A N 1
ATOM 592 C CA . VAL A 1 75 ? 6.566 -3.799 -3.160 1.00 96.00 75 VAL A CA 1
ATOM 593 C C . VAL A 1 75 ? 7.280 -5.146 -3.112 1.00 96.00 75 VAL A C 1
ATOM 595 O O . VAL A 1 75 ? 8.433 -5.215 -2.693 1.00 96.00 75 VAL A O 1
ATOM 598 N N . THR A 1 76 ? 6.616 -6.220 -3.525 1.00 95.31 76 THR A N 1
ATOM 599 C CA . THR A 1 76 ? 7.172 -7.584 -3.542 1.00 95.31 76 THR A CA 1
ATOM 600 C C . THR A 1 76 ? 6.599 -8.387 -4.706 1.00 95.31 76 THR A C 1
ATOM 602 O O . THR A 1 76 ? 5.613 -7.983 -5.324 1.00 95.31 76 THR A O 1
ATOM 605 N N . LEU A 1 77 ? 7.216 -9.524 -5.027 1.00 94.31 77 LEU A N 1
ATOM 606 C CA . LEU A 1 77 ? 6.577 -10.525 -5.876 1.00 94.31 77 LEU A CA 1
ATOM 607 C C . LEU A 1 77 ? 5.385 -11.147 -5.147 1.00 94.31 77 LEU A C 1
ATOM 609 O O . LEU A 1 77 ? 5.395 -11.295 -3.922 1.00 94.31 77 LEU A O 1
ATOM 613 N N . ASP A 1 78 ? 4.359 -11.488 -5.916 1.00 95.06 78 ASP A N 1
ATOM 614 C CA . ASP A 1 78 ? 3.160 -12.161 -5.438 1.00 95.06 78 ASP A CA 1
ATOM 615 C C . ASP A 1 78 ? 3.420 -13.664 -5.248 1.00 95.06 78 ASP A C 1
ATOM 617 O O . ASP A 1 78 ? 3.111 -14.485 -6.113 1.00 95.06 78 ASP A O 1
ATOM 621 N N . SER A 1 79 ? 4.029 -14.013 -4.115 1.00 91.00 79 SER A N 1
ATOM 622 C CA . SER A 1 79 ? 4.276 -15.391 -3.683 1.00 91.00 79 SER A CA 1
ATOM 623 C C . SER A 1 79 ? 3.269 -15.844 -2.618 1.00 91.00 79 SER A C 1
ATOM 625 O O . SER A 1 79 ? 2.606 -15.034 -1.968 1.00 91.00 79 SER A O 1
ATOM 627 N N . ALA A 1 80 ? 3.168 -17.160 -2.396 1.00 90.00 80 ALA A N 1
ATOM 628 C CA . ALA A 1 80 ? 2.252 -17.738 -1.403 1.00 90.00 80 ALA A CA 1
ATOM 629 C C . ALA A 1 80 ? 2.525 -17.262 0.040 1.00 90.00 80 ALA A C 1
ATOM 631 O O . ALA A 1 80 ? 1.625 -17.255 0.876 1.00 90.00 80 ALA A O 1
ATOM 632 N N . ASP A 1 81 ? 3.760 -16.860 0.331 1.00 92.12 81 ASP A N 1
ATOM 633 C CA . ASP A 1 81 ? 4.234 -16.378 1.627 1.00 92.12 81 ASP A CA 1
ATOM 634 C C . ASP A 1 81 ? 4.421 -14.850 1.682 1.00 92.12 81 ASP A C 1
ATOM 636 O O . ASP A 1 81 ? 4.928 -14.336 2.682 1.00 92.12 81 ASP A O 1
ATOM 640 N N . ALA A 1 82 ? 4.005 -14.110 0.646 1.00 92.44 82 ALA A N 1
ATOM 641 C CA . ALA A 1 82 ? 4.248 -12.672 0.537 1.00 92.44 82 ALA A CA 1
ATOM 642 C C . ALA A 1 82 ? 3.726 -11.893 1.756 1.00 92.44 82 ALA A C 1
ATOM 644 O O . ALA A 1 82 ? 4.458 -11.084 2.326 1.00 92.44 82 ALA A O 1
ATOM 645 N N . ASP A 1 83 ? 2.501 -12.179 2.209 1.00 93.75 83 ASP A N 1
ATOM 646 C CA . ASP A 1 83 ? 1.912 -11.512 3.379 1.00 93.75 83 ASP A CA 1
ATOM 647 C C . ASP A 1 83 ? 2.701 -11.799 4.656 1.00 93.75 83 ASP A C 1
ATOM 649 O O . ASP A 1 83 ? 2.996 -10.887 5.426 1.00 93.75 83 ASP A O 1
ATOM 653 N N . LEU A 1 84 ? 3.110 -13.054 4.864 1.00 93.38 84 LEU A N 1
ATOM 654 C CA . LEU A 1 84 ? 3.915 -13.442 6.022 1.00 93.38 84 LEU A CA 1
ATOM 655 C C . LEU A 1 84 ? 5.269 -12.737 6.006 1.00 93.38 84 LEU A C 1
ATOM 657 O O . LEU A 1 84 ? 5.719 -12.252 7.043 1.00 93.38 84 LEU A O 1
ATOM 661 N N . ARG A 1 85 ? 5.904 -12.645 4.833 1.00 93.25 85 ARG A N 1
ATOM 662 C CA . ARG A 1 85 ? 7.174 -11.937 4.658 1.00 93.25 85 ARG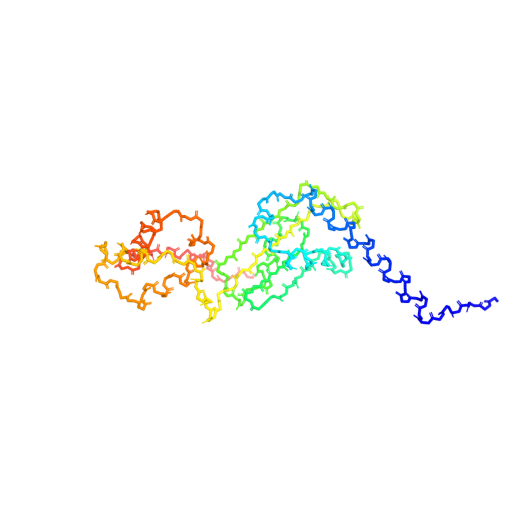 A CA 1
ATOM 663 C C . ARG A 1 85 ? 7.032 -10.453 4.995 1.00 93.25 85 ARG A C 1
ATOM 665 O O . ARG A 1 85 ? 7.863 -9.935 5.735 1.00 93.25 85 ARG A O 1
ATOM 672 N N . ILE A 1 86 ? 5.968 -9.807 4.513 1.00 94.88 86 ILE A N 1
ATOM 673 C CA . ILE A 1 86 ? 5.666 -8.399 4.799 1.00 94.88 86 ILE A CA 1
ATOM 674 C C . ILE A 1 86 ? 5.416 -8.195 6.298 1.00 94.88 86 ILE A C 1
ATOM 676 O O . ILE A 1 86 ? 6.064 -7.368 6.933 1.00 94.88 86 ILE A O 1
ATOM 680 N N . LEU A 1 87 ? 4.493 -8.955 6.888 1.00 93.44 87 LEU A N 1
ATOM 681 C CA . LEU A 1 87 ? 4.084 -8.771 8.283 1.00 93.44 87 LEU A CA 1
ATOM 682 C C . LEU A 1 87 ? 5.211 -9.097 9.268 1.00 93.44 87 LEU A C 1
ATOM 684 O O . LEU A 1 87 ? 5.324 -8.446 10.306 1.00 93.44 87 LEU A O 1
ATOM 688 N N . LYS A 1 88 ? 6.089 -10.050 8.933 1.00 92.81 88 LYS A N 1
ATOM 689 C CA . LYS A 1 88 ? 7.260 -10.392 9.748 1.00 92.81 88 LYS A CA 1
ATOM 690 C C . LYS A 1 88 ? 8.214 -9.210 9.926 1.00 92.81 88 LYS A C 1
ATOM 692 O O . LYS A 1 88 ? 8.774 -9.059 11.009 1.00 92.81 88 LYS A O 1
ATOM 697 N N . GLU A 1 89 ? 8.375 -8.359 8.913 1.00 91.50 89 GLU A N 1
ATOM 698 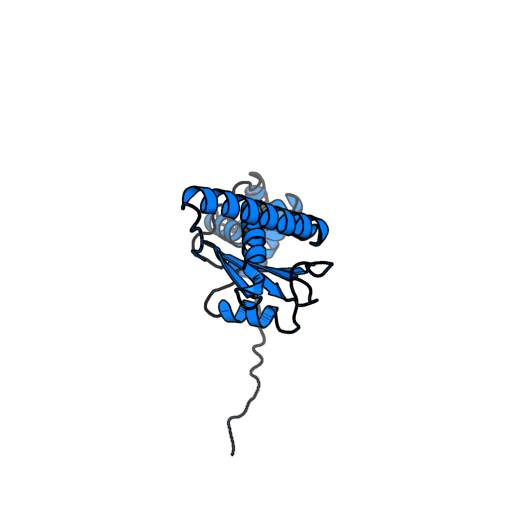C CA . GLU A 1 89 ? 9.215 -7.155 9.007 1.00 91.50 89 GLU A CA 1
ATOM 699 C C . GLU A 1 89 ? 8.654 -6.121 9.995 1.00 91.50 89 GLU A C 1
ATOM 701 O O . GLU A 1 89 ? 9.397 -5.336 10.585 1.00 91.50 89 GLU A O 1
ATOM 706 N N . TYR A 1 90 ? 7.346 -6.174 10.252 1.00 91.69 90 TYR A N 1
ATOM 707 C CA . TYR A 1 90 ? 6.636 -5.246 11.128 1.00 91.69 90 TYR A CA 1
ATOM 708 C C . TYR A 1 90 ? 6.087 -5.903 12.395 1.00 91.69 90 TYR A C 1
ATOM 710 O O . TYR A 1 90 ? 5.230 -5.321 13.052 1.00 91.69 90 TYR A O 1
ATOM 718 N N . ALA A 1 91 ? 6.614 -7.065 12.796 1.00 88.38 91 ALA A N 1
ATOM 719 C CA . ALA A 1 91 ? 6.129 -7.830 13.950 1.00 88.38 91 ALA A CA 1
ATOM 720 C C . ALA A 1 91 ? 6.151 -7.054 15.286 1.00 88.38 91 ALA A C 1
ATOM 722 O O . ALA A 1 91 ? 5.418 -7.393 16.211 1.00 88.38 91 ALA A O 1
ATOM 723 N N . LEU A 1 92 ? 6.986 -6.015 15.393 1.00 86.81 92 LEU A N 1
ATOM 724 C CA . LEU A 1 92 ? 7.096 -5.154 16.579 1.00 86.81 92 LEU A CA 1
ATOM 725 C C . LEU A 1 92 ? 6.245 -3.875 16.497 1.00 86.81 92 LEU A C 1
ATOM 727 O O . LEU A 1 92 ? 6.311 -3.039 17.397 1.00 86.81 92 LEU A O 1
ATOM 731 N N . LYS A 1 93 ? 5.475 -3.684 15.422 1.00 85.69 93 LYS A N 1
ATOM 732 C CA . LYS A 1 93 ? 4.592 -2.530 15.234 1.00 85.69 93 LYS A CA 1
ATOM 733 C C . LYS A 1 93 ? 3.144 -2.983 15.321 1.00 85.69 93 LYS A C 1
ATOM 735 O O . LYS A 1 93 ? 2.770 -3.992 14.733 1.00 85.69 93 LYS A O 1
ATOM 740 N N . GLY A 1 94 ? 2.305 -2.207 16.002 1.00 85.25 94 GLY A N 1
ATOM 741 C CA . GLY A 1 94 ? 0.867 -2.392 15.857 1.00 85.25 94 GLY A CA 1
ATOM 742 C C . GLY A 1 94 ? 0.436 -1.895 14.477 1.00 85.25 94 GLY A C 1
ATOM 743 O O . GLY A 1 94 ? 0.852 -0.823 14.034 1.00 85.25 94 GLY A O 1
ATOM 744 N N . ILE A 1 95 ? -0.346 -2.701 13.767 1.00 88.56 95 ILE A N 1
ATOM 745 C CA . ILE A 1 95 ? -0.825 -2.404 12.415 1.00 88.56 95 ILE A CA 1
ATOM 746 C C . ILE A 1 95 ? -2.316 -2.095 12.530 1.00 88.56 95 ILE A C 1
ATOM 748 O O . ILE A 1 95 ? -3.098 -2.946 12.940 1.00 88.56 95 ILE A O 1
ATOM 752 N N . GLN A 1 96 ? -2.701 -0.863 12.203 1.00 85.62 96 GLN A N 1
ATOM 753 C CA . GLN A 1 96 ? -4.093 -0.414 12.212 1.00 85.62 96 GLN A CA 1
ATOM 754 C C . GLN A 1 96 ? -4.825 -0.886 10.958 1.00 85.62 96 GLN A C 1
ATOM 756 O O . GLN A 1 96 ? -5.982 -1.289 11.022 1.00 85.62 96 GLN A O 1
ATOM 761 N N . ASN A 1 97 ? -4.153 -0.804 9.810 1.00 87.19 97 ASN A N 1
ATOM 762 C CA . ASN A 1 97 ? -4.703 -1.227 8.534 1.00 87.19 97 ASN A CA 1
ATOM 763 C C . ASN A 1 97 ? -3.619 -1.907 7.701 1.00 87.19 97 ASN A C 1
ATOM 765 O O . ASN A 1 97 ? -2.483 -1.430 7.639 1.00 87.19 97 ASN A O 1
ATOM 769 N N . TYR A 1 98 ? -4.001 -3.000 7.053 1.00 92.56 98 TYR A N 1
ATOM 770 C CA . TYR A 1 98 ? -3.179 -3.757 6.129 1.00 92.56 98 TYR A CA 1
ATOM 771 C C . TYR A 1 98 ? -3.986 -3.994 4.861 1.00 92.56 98 TYR A C 1
ATOM 773 O O . TYR A 1 98 ? -5.013 -4.673 4.899 1.00 92.56 98 TYR A O 1
ATOM 781 N N . ARG A 1 99 ? -3.526 -3.441 3.739 1.00 93.19 99 ARG A N 1
ATOM 782 C CA . ARG A 1 99 ? -4.141 -3.694 2.436 1.00 93.19 99 ARG A CA 1
ATOM 783 C C . ARG A 1 99 ? -3.091 -4.043 1.407 1.00 93.19 99 ARG A C 1
ATOM 785 O O . ARG A 1 99 ? -2.000 -3.483 1.410 1.00 93.19 99 ARG A O 1
ATOM 792 N N . THR A 1 100 ? -3.449 -4.945 0.509 1.00 96.25 100 THR A N 1
ATOM 793 C CA . THR A 1 100 ? -2.601 -5.373 -0.594 1.00 96.25 100 THR A CA 1
ATOM 794 C C . THR A 1 100 ? -3.320 -5.196 -1.919 1.00 96.25 100 THR A C 1
ATOM 796 O O . THR A 1 100 ? -4.545 -5.273 -2.006 1.00 96.25 100 THR A O 1
ATOM 799 N N . PHE A 1 101 ? -2.531 -4.954 -2.956 1.00 96.56 101 PHE A N 1
ATOM 800 C CA . PHE A 1 101 ? -2.973 -4.852 -4.337 1.00 96.56 101 PHE A CA 1
ATOM 801 C C . PHE A 1 101 ? -2.036 -5.692 -5.177 1.00 96.56 101 PHE A C 1
ATOM 803 O O . PHE A 1 101 ? -0.817 -5.590 -5.032 1.00 96.56 101 PHE A O 1
ATOM 810 N N . VAL A 1 102 ? -2.595 -6.514 -6.053 1.00 97.19 102 VAL A N 1
ATOM 811 C CA . VAL A 1 102 ? -1.820 -7.397 -6.922 1.00 97.19 102 VAL A CA 1
ATOM 812 C C . VAL A 1 102 ? -2.010 -6.944 -8.360 1.00 97.19 102 VAL A C 1
ATOM 814 O O . VAL A 1 102 ? -3.135 -6.700 -8.794 1.00 97.19 102 VAL A O 1
ATOM 817 N N . SER A 1 103 ? -0.913 -6.827 -9.101 1.00 97.00 103 SER A N 1
ATOM 818 C CA . SER A 1 103 ? -0.954 -6.472 -10.512 1.00 97.00 103 SER A CA 1
ATOM 819 C C . SER A 1 103 ? -1.650 -7.560 -11.335 1.00 97.00 103 SER A C 1
ATOM 821 O O . SER A 1 103 ? -1.538 -8.761 -11.083 1.00 97.00 103 SER A O 1
ATOM 823 N N . ASN A 1 104 ? -2.368 -7.142 -12.368 1.00 95.38 104 ASN A N 1
ATOM 824 C CA . ASN A 1 104 ? -3.049 -8.036 -13.297 1.00 95.38 104 ASN A CA 1
ATOM 825 C C . ASN A 1 104 ? -2.051 -8.834 -14.141 1.00 95.38 104 ASN A C 1
ATOM 827 O O . ASN A 1 104 ? -2.251 -10.030 -14.354 1.00 95.38 104 ASN A O 1
ATOM 831 N N . ASP A 1 105 ? -0.951 -8.183 -14.519 1.00 93.75 105 ASP A N 1
ATOM 832 C CA . ASP A 1 105 ? 0.117 -8.728 -15.350 1.00 93.75 105 ASP A CA 1
ATOM 833 C C . ASP A 1 105 ? 1.469 -8.661 -14.636 1.00 93.75 105 ASP A C 1
ATOM 835 O O . ASP A 1 105 ? 1.642 -7.934 -13.656 1.00 93.75 105 ASP A O 1
ATOM 839 N N . SER A 1 106 ? 2.451 -9.398 -15.152 1.00 92.00 106 SER A N 1
ATOM 840 C CA . SER A 1 106 ? 3.844 -9.308 -14.712 1.00 92.00 106 SER A CA 1
ATOM 841 C C . SER A 1 106 ? 4.586 -8.169 -15.416 1.00 92.00 106 SER A C 1
ATOM 843 O O . SER A 1 106 ? 4.355 -7.914 -16.604 1.00 92.00 106 SER A O 1
ATOM 845 N N . PRO A 1 107 ? 5.511 -7.486 -14.725 1.00 89.25 107 PRO A N 1
ATOM 846 C CA . PRO A 1 107 ? 6.294 -6.414 -15.317 1.00 89.25 107 PRO A CA 1
ATOM 847 C C . PRO A 1 107 ? 7.247 -6.950 -16.394 1.00 89.25 107 PRO A C 1
ATOM 849 O O . PRO A 1 107 ? 8.046 -7.844 -16.123 1.00 89.25 107 PRO A O 1
ATOM 852 N N . PRO A 1 108 ? 7.248 -6.374 -17.612 1.00 85.25 108 PRO A N 1
ATOM 853 C CA . PRO A 1 108 ? 8.050 -6.880 -18.733 1.00 85.25 108 PRO A CA 1
ATOM 854 C C . PRO A 1 108 ? 9.555 -6.614 -18.575 1.00 85.25 108 PRO A C 1
ATOM 856 O O . PRO A 1 108 ? 10.351 -6.999 -19.425 1.00 85.25 108 PRO A O 1
ATOM 859 N N . PHE A 1 109 ? 9.942 -5.893 -17.524 1.00 84.75 109 PHE A N 1
ATOM 860 C CA . PHE A 1 109 ? 11.310 -5.470 -17.245 1.00 84.75 109 PHE A CA 1
ATOM 861 C C . PHE A 1 109 ? 11.948 -6.217 -16.069 1.00 84.75 109 PHE A C 1
ATOM 863 O O . PHE A 1 109 ? 13.032 -5.823 -15.646 1.00 84.75 109 PHE A O 1
ATOM 870 N N . ILE A 1 110 ? 11.281 -7.250 -15.547 1.00 84.31 110 ILE A N 1
ATOM 871 C CA . ILE A 1 110 ? 11.769 -8.096 -14.456 1.00 84.31 110 ILE A CA 1
ATOM 872 C C . ILE A 1 110 ? 11.901 -9.523 -14.990 1.00 84.31 110 ILE A C 1
ATOM 874 O O . ILE A 1 110 ? 11.069 -9.980 -15.775 1.00 84.31 110 ILE A O 1
ATOM 878 N N . LYS A 1 111 ? 12.971 -10.224 -14.612 1.00 84.81 111 LYS A N 1
ATOM 879 C CA . LYS A 1 111 ? 13.232 -11.602 -15.062 1.00 84.81 111 LYS A CA 1
ATOM 880 C C . LYS A 1 111 ? 12.167 -12.586 -14.581 1.00 84.81 111 LYS A C 1
ATOM 882 O O . LYS A 1 111 ? 11.806 -13.510 -15.310 1.00 84.81 111 LYS A O 1
ATOM 887 N N . GLN A 1 112 ? 11.695 -12.409 -13.353 1.00 84.38 112 GLN A N 1
ATOM 888 C CA . GLN A 1 112 ? 10.641 -13.213 -12.753 1.00 84.38 112 GLN A CA 1
ATOM 889 C C . GLN A 1 112 ? 9.295 -12.878 -13.404 1.00 84.38 112 GLN A C 1
ATOM 891 O O . GLN A 1 112 ? 8.905 -11.716 -13.489 1.00 84.38 112 GLN A O 1
ATOM 896 N N . LYS A 1 113 ? 8.561 -13.908 -13.836 1.00 86.50 113 LYS A N 1
ATOM 897 C CA . LYS A 1 113 ? 7.220 -13.778 -14.438 1.00 86.50 113 LYS A CA 1
ATOM 898 C C . LYS A 1 113 ? 6.095 -13.826 -13.402 1.00 86.50 113 LYS A C 1
ATOM 900 O O . LYS A 1 113 ? 4.986 -14.248 -13.708 1.00 86.50 113 LYS A O 1
ATOM 905 N N . GLU A 1 114 ? 6.398 -13.451 -12.170 1.00 91.38 114 GLU A N 1
ATOM 906 C CA . GLU A 1 114 ? 5.410 -13.349 -11.102 1.00 91.38 114 GLU A CA 1
ATOM 907 C C . GLU A 1 114 ? 4.746 -11.971 -11.140 1.00 91.38 114 GLU A C 1
ATOM 909 O O . GLU A 1 114 ? 5.236 -11.033 -11.781 1.00 91.38 114 GLU A O 1
ATOM 914 N N . LYS A 1 115 ? 3.569 -11.862 -10.530 1.00 95.44 115 LYS A N 1
ATOM 915 C CA . LYS A 1 115 ? 2.864 -10.584 -10.400 1.00 95.44 115 LYS A CA 1
ATOM 916 C C . LYS A 1 115 ? 3.528 -9.745 -9.314 1.00 95.44 115 LYS A C 1
ATOM 918 O O . LYS A 1 115 ? 4.261 -10.264 -8.476 1.00 95.44 115 LYS A O 1
ATOM 923 N N . ILE A 1 116 ? 3.278 -8.443 -9.334 1.00 95.69 116 ILE A N 1
ATOM 924 C CA . ILE A 1 116 ? 3.732 -7.536 -8.283 1.00 95.69 116 ILE A CA 1
ATOM 925 C C . ILE A 1 116 ? 2.609 -7.361 -7.280 1.00 95.69 116 ILE A C 1
ATOM 927 O O . ILE A 1 116 ? 1.480 -7.052 -7.652 1.00 95.69 116 ILE A O 1
ATOM 931 N N . ARG A 1 117 ? 2.945 -7.499 -6.003 1.00 96.88 117 ARG A N 1
ATOM 932 C CA . ARG A 1 117 ? 2.098 -7.121 -4.885 1.00 96.88 117 ARG A CA 1
ATOM 933 C C . ARG A 1 117 ? 2.622 -5.825 -4.278 1.00 96.88 117 ARG A C 1
ATOM 935 O O . ARG A 1 117 ? 3.802 -5.719 -3.947 1.00 96.88 117 ARG A O 1
ATOM 942 N N . VAL A 1 118 ? 1.733 -4.855 -4.109 1.00 97.25 118 VAL A N 1
ATOM 943 C CA . VAL A 1 118 ? 1.979 -3.641 -3.331 1.00 97.25 118 VAL A CA 1
ATOM 944 C C . VAL A 1 118 ? 1.150 -3.718 -2.060 1.00 97.25 118 VAL A C 1
ATOM 946 O O . VAL A 1 118 ? -0.065 -3.880 -2.131 1.00 97.25 118 VAL A O 1
ATOM 949 N N . ALA A 1 119 ? 1.791 -3.615 -0.903 1.00 96.75 119 ALA A N 1
ATOM 950 C CA . ALA A 1 119 ? 1.138 -3.568 0.393 1.00 96.75 119 ALA A CA 1
ATOM 951 C C . ALA A 1 119 ? 1.248 -2.171 0.997 1.00 96.75 119 ALA A C 1
ATOM 953 O O . ALA A 1 119 ? 2.331 -1.587 1.037 1.00 96.75 119 ALA A O 1
ATOM 954 N N . LEU A 1 120 ? 0.127 -1.664 1.496 1.00 94.62 120 LEU A N 1
ATOM 955 C CA . LEU A 1 120 ? 0.033 -0.435 2.264 1.00 94.62 120 LEU A CA 1
ATOM 956 C C . LEU A 1 120 ? -0.275 -0.796 3.716 1.00 94.62 120 LEU A C 1
ATOM 958 O O . LEU A 1 120 ? -1.299 -1.413 4.022 1.00 94.62 120 LEU A O 1
ATOM 962 N N . LEU A 1 121 ? 0.634 -0.411 4.605 1.00 93.56 121 LEU A N 1
ATOM 963 C CA . LEU A 1 121 ? 0.516 -0.600 6.040 1.00 93.56 121 LEU A CA 1
ATOM 964 C C . LEU A 1 121 ? 0.324 0.754 6.708 1.00 93.56 121 LEU A C 1
ATOM 966 O O . LEU A 1 121 ? 1.120 1.667 6.497 1.00 93.56 121 LEU A O 1
ATOM 970 N N . HIS A 1 122 ? -0.672 0.853 7.578 1.00 89.44 122 HIS A N 1
ATOM 971 C CA . HIS A 1 122 ? -0.801 1.960 8.519 1.00 89.44 122 HIS A CA 1
ATOM 972 C C . HIS A 1 122 ? -0.523 1.440 9.920 1.00 89.44 122 HIS A C 1
ATOM 974 O O . HIS A 1 122 ? -1.144 0.470 10.358 1.00 89.44 122 HIS A O 1
ATOM 980 N N . PHE A 1 123 ? 0.424 2.061 10.615 1.00 88.69 123 PHE A N 1
ATOM 981 C CA . PHE A 1 123 ? 0.785 1.661 11.968 1.00 88.69 123 PHE A CA 1
ATOM 982 C C . PHE A 1 123 ? -0.110 2.355 12.991 1.00 88.69 123 PHE A C 1
ATOM 984 O O . PHE A 1 123 ? -0.477 3.516 12.832 1.00 88.69 123 PHE A O 1
ATOM 991 N N . THR A 1 124 ? -0.425 1.660 14.078 1.00 76.06 124 THR A N 1
ATOM 992 C CA . THR A 1 124 ? -1.021 2.272 15.264 1.00 76.06 124 THR A CA 1
ATOM 993 C C . THR A 1 124 ? 0.048 3.143 15.934 1.00 76.06 124 THR A C 1
ATOM 995 O O . THR A 1 124 ? 0.962 2.619 16.574 1.00 76.06 124 THR A O 1
ATOM 998 N N . GLY A 1 125 ? -0.021 4.463 15.747 1.00 64.75 125 GLY A N 1
ATOM 999 C CA . GLY A 1 125 ? 0.923 5.448 16.290 1.00 64.75 125 GLY A CA 1
ATOM 1000 C C . GLY A 1 125 ? 0.208 6.635 16.945 1.00 64.75 125 GLY A C 1
ATOM 1001 O O . GLY A 1 125 ? -0.893 6.990 16.541 1.00 64.75 125 GLY A O 1
ATOM 1002 N N . ALA A 1 126 ? 0.834 7.209 17.979 1.00 45.66 126 ALA A N 1
ATOM 1003 C CA . ALA A 1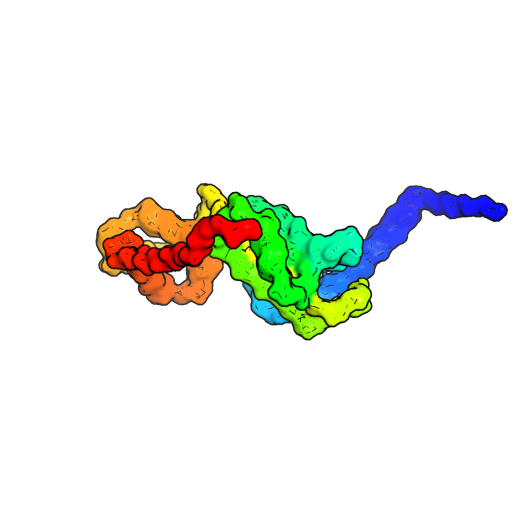 126 ? 0.252 8.017 19.066 1.00 45.66 126 ALA A CA 1
ATOM 1004 C C . ALA A 1 126 ? -0.418 9.359 18.701 1.00 45.66 126 ALA A C 1
ATOM 1006 O O . ALA A 1 126 ? -0.993 10.006 19.576 1.00 45.66 126 ALA A O 1
ATOM 1007 N N . GLU A 1 127 ? -0.397 9.765 17.437 1.00 50.41 127 GLU A N 1
ATOM 1008 C CA . GLU A 1 127 ? -1.082 10.963 16.959 1.00 50.41 127 GLU A CA 1
ATOM 1009 C C . GLU A 1 127 ? -1.958 10.566 15.778 1.00 50.41 127 GLU A C 1
ATOM 1011 O O . GLU A 1 127 ? -1.562 10.591 14.615 1.00 50.41 127 GLU A O 1
ATOM 1016 N N . ALA A 1 128 ? -3.182 10.151 16.097 1.00 50.34 128 ALA A N 1
ATOM 1017 C CA . ALA A 1 128 ? -4.248 10.215 15.122 1.00 50.34 128 ALA A CA 1
ATOM 1018 C C . ALA A 1 128 ? -4.432 11.692 14.765 1.00 50.34 128 ALA A C 1
ATOM 1020 O O . ALA A 1 128 ? -4.985 12.461 15.560 1.00 50.34 128 ALA A O 1
ATOM 1021 N N . GLU A 1 129 ? -3.914 12.074 13.597 1.00 51.47 129 GLU A N 1
ATOM 1022 C CA . GLU A 1 129 ? -4.159 13.381 13.002 1.00 51.47 129 GLU A CA 1
ATOM 1023 C C . GLU A 1 129 ? -5.665 13.672 13.087 1.00 51.47 129 GLU A C 1
ATOM 1025 O O . GLU A 1 129 ? -6.486 12.783 12.807 1.00 51.47 129 GLU A O 1
ATOM 1030 N N . PRO A 1 130 ? -6.063 14.868 13.553 1.00 50.84 130 PRO A N 1
ATOM 1031 C CA . PRO A 1 130 ? -7.467 15.215 13.666 1.00 50.84 130 PRO A CA 1
ATOM 1032 C C . PRO A 1 130 ? -8.136 14.989 12.311 1.00 50.84 130 PRO A C 1
ATOM 1034 O O . PRO A 1 130 ? -7.649 15.437 11.277 1.00 50.84 130 PRO A O 1
ATOM 1037 N N . SER A 1 131 ? -9.250 14.259 12.311 1.00 54.22 131 SER A N 1
ATOM 1038 C CA . SER A 1 131 ? -10.009 13.991 11.096 1.00 54.22 131 SER A CA 1
ATOM 1039 C C . SER A 1 131 ? -10.558 15.307 10.539 1.00 54.22 131 SER A C 1
ATOM 1041 O O . SER A 1 131 ? -11.633 15.763 10.936 1.00 54.22 131 SER A O 1
ATOM 1043 N N . GLU A 1 132 ? -9.821 15.937 9.630 1.00 53.91 132 GLU A N 1
ATOM 1044 C CA . GLU A 1 132 ? -10.321 17.066 8.859 1.00 53.91 132 GLU A CA 1
ATOM 1045 C C . GLU A 1 132 ? -11.486 16.578 7.985 1.00 53.91 132 GLU A C 1
ATOM 1047 O O . GLU A 1 132 ? -11.319 15.731 7.095 1.00 53.91 132 GLU A O 1
ATOM 1052 N N . GLY A 1 133 ? -12.686 17.096 8.267 1.00 60.06 133 GLY A N 1
ATOM 1053 C CA . GLY A 1 133 ? -13.880 16.865 7.450 1.00 60.06 133 GLY A CA 1
ATOM 1054 C C . GLY A 1 133 ? -15.009 16.054 8.089 1.00 60.06 133 GLY A C 1
ATOM 1055 O O . GLY A 1 133 ? -15.868 15.570 7.356 1.00 60.06 133 GLY A O 1
ATOM 1056 N N . LEU A 1 134 ? -15.059 15.900 9.417 1.00 69.94 134 LEU A N 1
ATOM 1057 C CA . LEU A 1 134 ? -16.271 15.371 10.054 1.00 69.94 134 LEU A CA 1
ATOM 1058 C C . LEU A 1 134 ? -17.467 16.304 9.801 1.00 69.94 134 LEU A C 1
ATOM 1060 O O . LEU A 1 134 ? -17.349 17.511 10.038 1.00 69.94 134 LEU A O 1
ATOM 1064 N N . PRO A 1 135 ? -18.634 15.778 9.387 1.00 75.62 135 PRO A N 1
ATOM 1065 C CA . PRO A 1 135 ? -19.848 16.578 9.306 1.00 75.62 135 PRO A CA 1
ATOM 1066 C C . PRO A 1 135 ? -20.165 17.194 10.674 1.00 75.62 135 PRO A C 1
ATO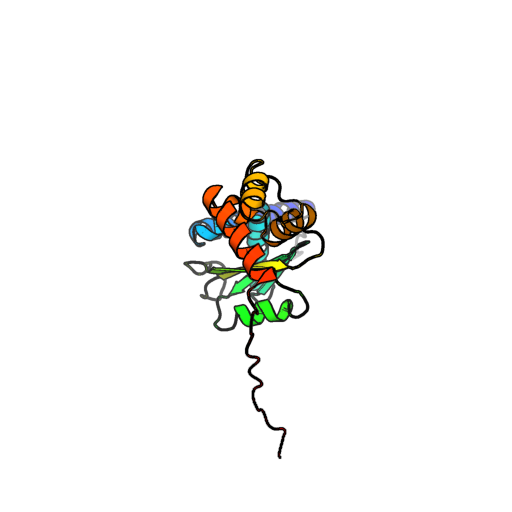M 1068 O O . PRO A 1 135 ? -20.265 16.470 11.666 1.00 75.62 135 PRO A O 1
ATOM 1071 N N . GLN A 1 136 ? -20.359 18.516 10.732 1.00 76.75 136 GLN A N 1
ATOM 1072 C CA . GLN A 1 136 ? -20.631 19.235 11.990 1.00 76.75 136 GLN A CA 1
ATOM 1073 C C . GLN A 1 136 ? -21.854 18.671 12.737 1.00 76.75 136 GLN A C 1
ATOM 1075 O O . GLN A 1 136 ? -21.897 18.668 13.965 1.00 76.75 136 GLN A O 1
ATOM 1080 N N . GLU A 1 137 ? -22.819 18.127 11.994 1.00 86.75 137 GLU A N 1
ATOM 1081 C CA . GLU A 1 137 ? -24.048 17.537 12.528 1.00 86.75 137 GLU A CA 1
ATOM 1082 C C . GLU A 1 137 ? -23.870 16.124 13.111 1.00 86.75 137 GLU A C 1
ATOM 1084 O O . GLU A 1 137 ? -24.721 15.677 13.883 1.00 86.75 137 GLU A O 1
ATOM 1089 N N . LEU A 1 138 ? -22.787 15.406 12.779 1.00 86.75 138 LEU A N 1
ATOM 1090 C CA . LEU A 1 138 ? -22.599 14.009 13.197 1.00 86.75 138 LEU A CA 1
ATOM 1091 C C . LEU A 1 138 ? -22.568 13.884 14.720 1.00 86.75 138 LEU A C 1
ATOM 1093 O O . LEU A 1 138 ? -23.241 13.028 15.291 1.00 86.75 138 LEU A O 1
ATOM 1097 N N . LYS A 1 139 ? -21.828 14.775 15.383 1.00 86.38 139 LYS A N 1
ATOM 1098 C CA . LYS A 1 139 ? -21.703 14.784 16.842 1.00 86.38 139 LYS A CA 1
ATOM 1099 C C . LYS A 1 139 ? -23.063 14.948 17.522 1.00 86.38 139 LYS A C 1
ATOM 1101 O O . LYS A 1 139 ? -23.384 14.186 18.431 1.00 86.38 139 LYS A O 1
ATOM 1106 N N . ALA A 1 140 ? -23.874 15.897 17.051 1.00 87.94 140 ALA A N 1
ATOM 1107 C CA . ALA A 1 140 ? -25.196 16.160 17.613 1.00 87.94 140 ALA A CA 1
ATOM 1108 C C . ALA A 1 140 ? -26.114 14.934 17.488 1.00 87.94 140 ALA A C 1
ATOM 1110 O O . ALA A 1 140 ? -26.783 14.561 18.450 1.00 87.94 140 ALA A O 1
ATOM 1111 N N . ARG A 1 141 ? -26.099 14.258 16.333 1.00 90.25 141 ARG A N 1
ATOM 1112 C CA . ARG A 1 141 ? -26.897 13.042 16.116 1.00 90.25 141 ARG A CA 1
ATOM 1113 C C . ARG A 1 141 ? -26.429 11.865 16.971 1.00 90.25 141 ARG A C 1
ATOM 1115 O O . ARG A 1 141 ? -27.252 11.139 17.521 1.00 90.25 141 ARG A O 1
ATOM 1122 N N . VAL A 1 142 ? -25.119 11.694 17.140 1.00 88.94 142 VAL A N 1
ATOM 1123 C CA . VAL A 1 142 ? -24.563 10.640 18.002 1.00 88.94 142 VAL A CA 1
ATOM 1124 C C . VAL A 1 142 ? -24.894 10.893 19.476 1.00 88.94 142 VAL A C 1
ATOM 1126 O O . VAL A 1 142 ? -25.260 9.953 20.177 1.00 88.94 142 VAL A O 1
ATOM 1129 N N . GLN A 1 143 ? -24.852 12.147 19.939 1.00 88.44 143 GLN A N 1
ATOM 1130 C CA . GLN A 1 143 ? -25.246 12.514 21.306 1.00 88.44 143 GLN A CA 1
ATOM 1131 C C . GLN A 1 143 ? -26.753 12.355 21.556 1.00 88.44 143 GLN A C 1
ATOM 1133 O O . GLN A 1 143 ? -27.147 12.002 22.665 1.00 88.44 143 GLN A O 1
ATOM 1138 N N . GLN A 1 144 ? -27.600 12.543 20.537 1.00 88.19 144 GLN A N 1
ATOM 1139 C CA . GLN A 1 144 ? -29.031 12.224 20.639 1.00 88.19 144 GLN A CA 1
ATOM 1140 C C . GLN A 1 144 ? -29.276 10.726 20.863 1.00 88.19 144 GLN A C 1
ATOM 1142 O O . GLN A 1 144 ? -30.148 10.363 21.649 1.00 88.19 144 GLN A O 1
ATOM 1147 N N . LEU A 1 145 ? -28.509 9.856 20.197 1.00 85.56 145 LEU A N 1
ATOM 1148 C CA . LEU A 1 145 ? -28.640 8.402 20.342 1.00 85.56 145 LEU A CA 1
ATOM 1149 C C . LEU A 1 145 ? -27.959 7.865 21.606 1.00 85.56 145 LEU A C 1
ATOM 1151 O O . LEU A 1 145 ? -28.461 6.926 22.219 1.00 85.56 145 LEU A O 1
ATOM 1155 N N . ASN A 1 146 ? -26.844 8.471 22.017 1.00 84.12 146 ASN A N 1
ATOM 1156 C CA . ASN A 1 146 ? -26.112 8.117 23.228 1.00 84.12 146 ASN A CA 1
ATOM 1157 C C . ASN A 1 146 ? -25.804 9.365 24.068 1.00 84.12 146 ASN A C 1
ATOM 1159 O O . ASN A 1 146 ? -24.693 9.896 23.995 1.00 84.12 146 ASN A O 1
ATOM 1163 N N . PRO A 1 147 ? -26.729 9.782 24.953 1.00 85.75 147 PRO A N 1
ATOM 1164 C CA . PRO A 1 147 ? -26.551 10.975 25.787 1.00 85.75 147 PRO A CA 1
ATOM 1165 C C . PRO A 1 147 ? -25.352 10.899 26.742 1.00 85.75 147 PRO A C 1
ATOM 1167 O O . PRO A 1 147 ? -24.879 11.915 27.234 1.00 85.75 147 PRO A O 1
ATOM 1170 N N . SER A 1 148 ? -24.863 9.685 27.020 1.00 85.06 148 SER A N 1
ATOM 1171 C CA . SER A 1 148 ? -23.706 9.448 27.893 1.00 85.06 148 SER A CA 1
ATOM 1172 C C . SER A 1 148 ? -22.344 9.664 27.224 1.00 85.06 148 SER A C 1
ATOM 1174 O O . SER A 1 148 ? -21.335 9.562 27.914 1.00 85.06 148 SER A O 1
ATOM 1176 N N . VAL A 1 149 ? -22.298 9.880 25.904 1.00 86.56 149 VAL A N 1
ATOM 1177 C CA . VAL A 1 149 ? -21.038 10.041 25.163 1.00 86.56 149 VAL A CA 1
ATOM 1178 C C . VAL A 1 149 ? -20.499 11.449 25.366 1.00 86.56 149 VAL A C 1
ATOM 1180 O O . VAL A 1 149 ? -21.129 12.442 24.998 1.00 86.56 149 VAL A O 1
ATOM 1183 N N . THR A 1 150 ? -19.300 11.523 25.926 1.00 87.31 150 THR A N 1
ATOM 1184 C CA . THR A 1 150 ? -18.570 12.772 26.116 1.00 87.31 150 THR A CA 1
ATOM 1185 C C . THR A 1 150 ? -17.863 13.212 24.837 1.00 87.31 150 THR A C 1
ATOM 1187 O O . THR A 1 150 ? -17.563 12.423 23.938 1.00 87.31 150 THR A O 1
ATOM 1190 N N . ASP A 1 151 ? -17.524 14.496 24.776 1.00 83.81 151 ASP A N 1
ATOM 1191 C CA . ASP A 1 151 ? -16.754 15.067 23.671 1.00 83.81 151 ASP A CA 1
ATOM 1192 C C . ASP A 1 151 ? -15.388 14.392 23.496 1.00 83.81 151 ASP A C 1
ATOM 1194 O O . ASP A 1 151 ? -14.927 14.191 22.372 1.00 83.81 151 ASP A O 1
ATOM 1198 N N . ALA A 1 152 ? -14.748 14.017 24.605 1.00 82.81 152 ALA A N 1
ATOM 1199 C CA . ALA A 1 152 ? -13.466 13.327 24.588 1.00 82.81 152 ALA A CA 1
ATOM 1200 C C . ALA A 1 152 ? -13.588 11.930 23.959 1.00 82.81 152 ALA A C 1
ATOM 1202 O O . ALA A 1 152 ? -12.788 11.585 23.091 1.00 82.81 152 ALA A O 1
ATOM 1203 N N . GLU A 1 153 ? -14.614 11.160 24.336 1.00 84.12 153 GLU A N 1
ATOM 1204 C CA . GLU A 1 153 ? -14.889 9.832 23.772 1.00 84.12 153 GLU A CA 1
ATOM 1205 C C . GLU A 1 153 ? -15.233 9.909 22.277 1.00 84.12 153 GLU A C 1
ATOM 1207 O O . GLU A 1 153 ? -14.719 9.121 21.483 1.00 84.12 153 GLU A O 1
ATOM 1212 N N . PHE A 1 154 ? -16.043 10.894 21.871 1.00 88.00 154 PHE A N 1
ATOM 1213 C CA . PHE A 1 154 ? -16.365 11.137 20.462 1.00 88.00 154 PHE A CA 1
ATOM 1214 C C . PHE A 1 154 ? -15.127 11.443 19.621 1.00 88.00 154 PHE A C 1
ATOM 1216 O O . PHE A 1 154 ? -14.928 10.847 18.559 1.00 88.00 154 PHE A O 1
ATOM 1223 N N . ASN A 1 155 ? -14.277 12.348 20.100 1.00 83.56 155 ASN A N 1
ATOM 1224 C CA . ASN A 1 155 ? -13.058 12.723 19.395 1.00 83.56 155 ASN A CA 1
ATOM 1225 C C . ASN A 1 155 ? -12.057 11.564 19.342 1.00 83.56 155 ASN A C 1
ATOM 1227 O O . ASN A 1 155 ? -11.418 11.363 18.310 1.00 83.56 155 ASN A O 1
ATOM 1231 N N . LEU A 1 156 ? -11.942 10.784 20.421 1.00 82.94 156 LEU A N 1
ATOM 1232 C CA . LEU A 1 156 ? -11.074 9.610 20.474 1.00 82.94 156 LEU A CA 1
ATOM 1233 C C . LEU A 1 156 ? -11.508 8.542 19.464 1.00 82.94 156 LEU A C 1
ATOM 1235 O O . LEU A 1 156 ? -10.676 8.040 18.712 1.00 82.94 156 LEU A O 1
ATOM 1239 N N . LEU A 1 157 ? -12.806 8.231 19.410 1.00 84.25 157 LEU A N 1
ATOM 1240 C CA . LEU A 1 157 ? -13.340 7.262 18.456 1.00 84.25 157 LEU A CA 1
ATOM 1241 C C . LEU A 1 157 ? -13.212 7.764 17.012 1.00 84.25 157 LEU A C 1
ATOM 1243 O O . LEU A 1 157 ? -12.805 7.024 16.125 1.00 84.25 157 LEU A O 1
ATOM 1247 N N . SER A 1 158 ? -13.497 9.042 16.765 1.00 83.62 158 SER A N 1
ATOM 1248 C CA . SER A 1 158 ? -13.333 9.633 15.430 1.00 83.62 158 SER A CA 1
ATOM 1249 C C . SER A 1 158 ? -11.897 9.505 14.921 1.00 83.62 158 SER A C 1
ATOM 1251 O O . SER A 1 158 ? -11.656 9.157 13.767 1.00 83.62 158 SER A O 1
ATOM 1253 N N . ARG A 1 159 ? -10.936 9.742 15.814 1.00 76.94 159 ARG A N 1
ATOM 1254 C CA . ARG A 1 159 ? -9.508 9.574 15.554 1.00 76.94 159 ARG A CA 1
ATOM 1255 C C . ARG A 1 159 ? -9.132 8.119 15.270 1.00 76.94 159 ARG A C 1
ATOM 1257 O O . ARG A 1 159 ? -8.343 7.872 14.363 1.00 76.94 159 ARG A O 1
ATOM 1264 N N . SER A 1 160 ? -9.700 7.159 15.999 1.00 73.88 160 SER A N 1
ATOM 1265 C CA . SER A 1 160 ? -9.370 5.739 15.825 1.00 73.88 160 SER A CA 1
ATOM 1266 C C . SER A 1 160 ? -9.978 5.108 14.568 1.00 73.88 160 SER A C 1
ATOM 1268 O O . SER A 1 160 ? -9.376 4.198 14.000 1.00 73.88 160 SER A O 1
ATOM 1270 N N . LEU A 1 161 ? -11.132 5.599 14.101 1.00 76.75 161 LEU A N 1
ATOM 1271 C CA . LEU A 1 161 ? -11.792 5.112 12.883 1.00 76.75 161 LEU A CA 1
ATOM 1272 C C . LEU A 1 161 ? -11.075 5.546 11.592 1.00 76.75 161 LEU A C 1
ATOM 1274 O O . LEU A 1 161 ? -11.226 4.899 10.556 1.00 76.75 161 LEU A O 1
ATOM 1278 N N . GLY A 1 162 ? -10.256 6.599 11.655 1.00 68.94 162 GLY A N 1
ATOM 1279 C CA . GLY A 1 162 ? -9.468 7.106 10.532 1.00 68.94 162 GLY A CA 1
ATOM 1280 C C . GLY A 1 162 ? -10.287 7.922 9.521 1.00 68.94 162 GLY A C 1
ATOM 1281 O O . GLY A 1 162 ? -11.465 7.670 9.267 1.00 68.94 162 GLY A O 1
ATOM 1282 N N . ALA A 1 163 ? -9.650 8.913 8.889 1.00 71.88 163 ALA A N 1
ATOM 1283 C CA . ALA A 1 163 ? -10.327 9.878 8.013 1.00 71.88 163 ALA A CA 1
ATOM 1284 C C . ALA A 1 163 ? -11.040 9.238 6.806 1.00 71.88 163 ALA A C 1
ATOM 1286 O O . ALA A 1 163 ? -12.051 9.755 6.336 1.00 71.88 163 ALA A O 1
ATOM 1287 N N . ARG A 1 164 ? -10.546 8.100 6.308 1.00 70.62 164 ARG A N 1
ATOM 1288 C CA . ARG A 1 164 ? -11.139 7.415 5.155 1.00 70.62 164 ARG A CA 1
ATOM 1289 C C . ARG A 1 164 ? -12.481 6.762 5.478 1.00 70.62 164 ARG A C 1
ATOM 1291 O O . ARG A 1 164 ? -13.419 6.929 4.708 1.00 70.62 164 ARG A O 1
ATOM 1298 N N . PHE A 1 165 ? -12.586 6.072 6.615 1.00 78.69 165 PHE A N 1
ATOM 1299 C CA . PHE A 1 165 ? -13.854 5.504 7.084 1.00 78.69 165 PHE A CA 1
ATOM 1300 C C . PHE A 1 165 ? -14.903 6.602 7.284 1.00 78.69 165 PHE A C 1
ATOM 1302 O O . PHE A 1 165 ? -16.060 6.462 6.900 1.00 78.69 165 PHE A O 1
ATOM 1309 N N . LEU A 1 166 ? -14.466 7.737 7.832 1.00 82.38 166 LEU A N 1
ATOM 1310 C CA . LEU A 1 166 ? -15.323 8.895 8.051 1.00 82.38 166 LEU A CA 1
ATOM 1311 C C . LEU A 1 166 ? -15.815 9.540 6.746 1.00 82.38 166 LEU A C 1
ATOM 1313 O O . LEU A 1 166 ? -16.872 10.158 6.746 1.00 82.38 166 LEU A O 1
ATOM 1317 N N . ARG A 1 167 ? -15.081 9.396 5.636 1.00 80.75 167 ARG A N 1
ATOM 1318 C CA . ARG A 1 167 ? -15.465 9.925 4.314 1.00 80.75 167 ARG A CA 1
ATOM 1319 C C . ARG A 1 167 ? -16.238 8.927 3.454 1.00 80.75 167 ARG A C 1
ATOM 1321 O O . ARG A 1 167 ? -16.941 9.344 2.541 1.00 80.75 167 ARG A O 1
ATOM 1328 N N . SER A 1 168 ? -16.105 7.627 3.710 1.00 80.56 168 SER A N 1
ATOM 1329 C CA . SER A 1 168 ? -16.706 6.585 2.869 1.00 80.56 168 SER A CA 1
ATOM 1330 C C . SER A 1 168 ? -18.196 6.367 3.126 1.00 80.56 168 SER A C 1
ATOM 1332 O O . SER A 1 168 ? -18.863 5.706 2.330 1.00 80.56 168 SER A O 1
ATOM 1334 N N . LEU A 1 169 ? -18.731 6.906 4.224 1.00 84.69 169 LEU A N 1
ATOM 1335 C CA . LEU A 1 169 ? -20.108 6.682 4.646 1.00 84.69 169 LEU A CA 1
ATOM 1336 C C . LEU A 1 169 ? -20.918 7.989 4.669 1.00 84.69 169 LEU A C 1
ATOM 1338 O O . LEU A 1 169 ? -20.428 9.013 5.143 1.00 84.69 169 LEU A O 1
ATOM 1342 N N . PRO A 1 170 ? -22.188 7.966 4.222 1.00 87.81 170 PRO A N 1
ATOM 1343 C CA . PRO A 1 170 ? -23.088 9.099 4.399 1.00 87.81 170 PRO A CA 1
ATOM 1344 C C . PRO A 1 170 ? -23.415 9.313 5.886 1.00 87.81 170 PRO A C 1
ATOM 1346 O O . PRO A 1 170 ? -23.353 8.378 6.690 1.00 87.81 170 PRO A O 1
ATOM 13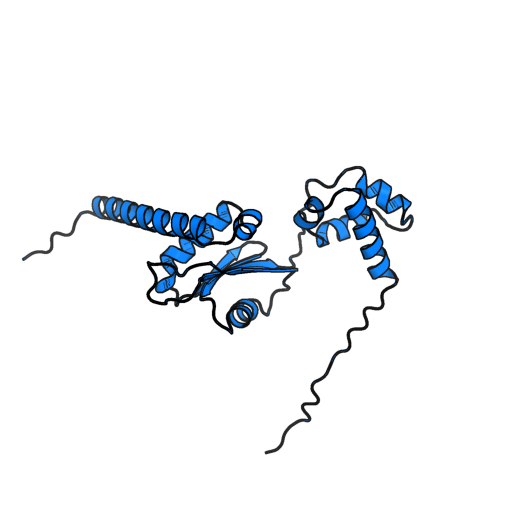49 N N . LEU A 1 171 ? -23.825 10.535 6.241 1.00 88.06 171 LEU A N 1
ATOM 1350 C CA . LEU A 1 171 ? -24.060 10.980 7.624 1.00 88.06 171 LEU A CA 1
ATOM 1351 C C . LEU A 1 171 ? -24.929 10.018 8.451 1.00 88.06 171 LEU A C 1
ATOM 1353 O O . LEU A 1 171 ? -24.610 9.724 9.604 1.00 88.06 171 LEU A O 1
ATOM 1357 N N . ASP A 1 172 ? -26.007 9.498 7.864 1.00 90.06 172 ASP A N 1
ATOM 1358 C CA . ASP A 1 172 ? -26.915 8.573 8.549 1.00 90.06 172 ASP A CA 1
ATOM 1359 C C . ASP A 1 172 ? -26.216 7.253 8.907 1.00 90.06 172 ASP A C 1
ATOM 1361 O O . ASP A 1 172 ? -26.376 6.732 10.010 1.00 90.06 172 ASP A O 1
ATOM 1365 N N . ARG A 1 173 ? -25.377 6.729 8.003 1.00 90.75 173 ARG A N 1
ATOM 1366 C CA . ARG A 1 173 ? -24.614 5.491 8.227 1.00 90.75 173 ARG A CA 1
ATOM 1367 C C . ARG A 1 173 ? -23.471 5.701 9.211 1.00 90.75 173 ARG A C 1
ATOM 1369 O O . ARG A 1 173 ? -23.248 4.829 10.044 1.00 90.75 173 ARG A O 1
ATOM 1376 N N . LEU A 1 174 ? -22.802 6.855 9.165 1.00 90.31 174 LEU A N 1
ATOM 1377 C CA . LEU A 1 174 ? -21.805 7.232 10.171 1.00 90.31 174 LEU A CA 1
ATOM 1378 C C . LEU A 1 174 ? -22.424 7.310 11.563 1.00 90.31 174 LEU A C 1
ATOM 1380 O O . LEU A 1 174 ? -21.854 6.792 12.515 1.00 90.31 174 LEU A O 1
ATOM 1384 N N . THR A 1 175 ? -23.612 7.901 11.675 1.00 90.69 175 THR A N 1
ATOM 1385 C CA . THR A 1 175 ? -24.321 8.026 12.952 1.00 90.69 175 THR A CA 1
ATOM 1386 C C . THR A 1 175 ? -24.587 6.647 13.566 1.00 90.69 175 THR A C 1
ATOM 1388 O O . THR A 1 175 ? -24.293 6.431 14.741 1.00 90.69 175 THR A O 1
ATOM 1391 N N . VAL A 1 176 ? -25.070 5.691 12.761 1.00 90.25 176 VAL A N 1
ATOM 1392 C CA . VAL A 1 176 ? -25.280 4.300 13.204 1.00 90.25 176 VAL A CA 1
ATOM 1393 C C . VAL A 1 176 ? -23.958 3.611 13.546 1.00 90.25 176 VAL A C 1
ATOM 1395 O O . VAL A 1 176 ? -23.882 2.927 14.561 1.00 90.25 176 VAL A O 1
ATOM 1398 N N . ALA A 1 177 ? -22.908 3.798 12.743 1.00 89.69 177 ALA A N 1
ATOM 1399 C CA . ALA A 1 177 ? -21.602 3.200 13.011 1.00 89.69 177 ALA A CA 1
ATOM 1400 C C . ALA A 1 177 ? -21.030 3.666 14.360 1.00 89.69 177 ALA A C 1
ATOM 1402 O O . ALA A 1 177 ? -20.613 2.839 15.165 1.00 89.69 177 ALA A O 1
ATOM 1403 N N . PHE A 1 178 ? -21.068 4.971 14.643 1.00 90.44 178 PHE A N 1
ATOM 1404 C CA . PHE A 1 178 ? -20.633 5.520 15.929 1.00 90.44 178 PHE A CA 1
ATOM 1405 C C . PHE A 1 178 ? -21.458 4.966 17.098 1.00 90.44 178 PHE A C 1
ATOM 1407 O O . PHE A 1 178 ? -20.879 4.555 18.101 1.00 90.44 178 PHE A O 1
ATOM 1414 N N . ASP A 1 179 ? -22.788 4.900 16.967 1.00 87.31 179 ASP A N 1
ATOM 1415 C CA . ASP A 1 179 ? -23.657 4.273 17.975 1.00 87.31 179 ASP A CA 1
ATOM 1416 C C . ASP A 1 179 ? -23.274 2.804 18.221 1.00 87.31 179 ASP A C 1
ATOM 1418 O O . ASP A 1 179 ? -23.116 2.393 19.371 1.00 87.31 179 ASP A O 1
ATOM 1422 N N . MET A 1 180 ? -23.033 2.027 17.161 1.00 86.69 180 MET A N 1
ATOM 1423 C CA . MET A 1 180 ? -22.566 0.643 17.280 1.00 86.69 180 MET A CA 1
ATOM 1424 C C . MET A 1 180 ? -21.223 0.541 18.008 1.00 86.69 180 MET A C 1
ATOM 1426 O O . MET A 1 180 ? -21.099 -0.274 18.919 1.00 86.69 180 MET A O 1
ATOM 1430 N N . PHE A 1 181 ? -20.236 1.375 17.672 1.00 88.12 181 PHE A N 1
ATOM 1431 C CA . PHE A 1 181 ? -18.927 1.346 18.331 1.00 88.12 181 PHE A CA 1
ATOM 1432 C C . PHE A 1 181 ? -19.004 1.709 19.819 1.00 88.12 181 PHE A C 1
ATOM 1434 O O . PHE A 1 181 ? -18.378 1.043 20.644 1.00 88.12 181 PHE A O 1
ATOM 1441 N N . PHE A 1 182 ? -19.800 2.715 20.191 1.00 86.94 182 PHE A N 1
ATOM 1442 C CA . PHE A 1 182 ? -19.992 3.058 21.604 1.00 86.94 182 PHE A CA 1
ATOM 1443 C C . PHE A 1 182 ? -20.724 1.967 22.381 1.00 86.94 182 PHE A C 1
ATOM 1445 O O . PHE A 1 182 ? -20.402 1.718 23.545 1.00 86.94 182 PHE A O 1
ATOM 1452 N N . ARG A 1 183 ? -21.684 1.287 21.747 1.00 82.88 183 ARG A N 1
ATOM 1453 C CA . ARG A 1 183 ? -22.336 0.114 22.339 1.00 82.88 183 ARG A CA 1
ATOM 1454 C C . ARG A 1 183 ? -21.348 -1.026 22.529 1.00 82.88 183 ARG A C 1
ATOM 1456 O O . ARG A 1 183 ? -21.301 -1.568 23.628 1.00 82.88 183 ARG A O 1
ATOM 1463 N N . ALA A 1 184 ? -20.537 -1.331 21.518 1.00 81.81 184 ALA A N 1
ATOM 1464 C CA . ALA A 1 184 ? -19.541 -2.393 21.582 1.00 81.81 184 ALA A CA 1
ATOM 1465 C C . ALA A 1 184 ? -18.552 -2.169 22.738 1.00 81.81 184 ALA A C 1
ATOM 1467 O O . ALA A 1 184 ? -18.317 -3.076 23.527 1.00 81.81 184 ALA A O 1
ATOM 1468 N N . GLN A 1 185 ? -18.073 -0.934 22.940 1.00 74.25 185 GLN A N 1
ATOM 1469 C CA . GLN A 1 185 ? -17.179 -0.603 24.060 1.00 74.25 185 GLN A CA 1
ATOM 1470 C C . GLN A 1 185 ? -17.796 -0.821 25.451 1.00 74.25 185 GLN A C 1
ATOM 1472 O O . GLN A 1 185 ? -17.064 -1.079 26.405 1.00 74.25 185 GLN A O 1
ATOM 1477 N N . LYS A 1 186 ? -19.121 -0.679 25.595 1.00 70.75 186 LYS A N 1
ATOM 1478 C CA . LYS A 1 186 ? -19.810 -0.746 26.897 1.00 70.75 186 LYS A CA 1
ATOM 1479 C C . LYS A 1 186 ? -20.550 -2.062 27.147 1.00 70.75 186 LYS A C 1
ATOM 1481 O O . LYS A 1 186 ? -20.895 -2.331 28.295 1.00 70.75 186 LYS A O 1
ATOM 1486 N N . ARG A 1 187 ? -20.869 -2.837 26.107 1.00 63.50 187 ARG A N 1
ATOM 1487 C CA . ARG A 1 187 ? -21.769 -4.003 26.196 1.00 63.50 187 ARG A CA 1
ATOM 1488 C C . ARG A 1 187 ? -21.211 -5.281 25.594 1.00 63.50 187 ARG A C 1
ATOM 1490 O O . ARG A 1 187 ? -21.585 -6.347 26.076 1.00 63.50 187 ARG A O 1
ATOM 1497 N N . ASP A 1 188 ? -20.340 -5.197 24.593 1.00 57.84 188 ASP A N 1
ATOM 1498 C CA . ASP A 1 188 ? -19.783 -6.404 23.999 1.00 57.84 188 ASP A CA 1
ATOM 1499 C C . ASP A 1 188 ? -18.578 -6.835 24.829 1.00 57.84 188 ASP A C 1
ATOM 1501 O O . ASP A 1 188 ? -17.470 -6.311 24.711 1.00 57.84 188 ASP A O 1
ATOM 1505 N N . HIS A 1 189 ? -18.796 -7.826 25.694 1.00 52.03 189 HIS A N 1
ATOM 1506 C CA . HIS A 1 189 ? -17.704 -8.682 26.124 1.00 52.03 189 HIS A CA 1
ATOM 1507 C C . HIS A 1 189 ? -17.203 -9.396 24.871 1.00 52.03 189 HIS A C 1
ATOM 1509 O O . HIS A 1 189 ? -17.719 -10.453 24.516 1.00 52.03 189 HIS A O 1
ATOM 1515 N N . CYS A 1 190 ? -16.231 -8.808 24.172 1.00 50.56 190 CYS A N 1
ATOM 1516 C CA . CYS A 1 190 ? -15.459 -9.521 23.169 1.00 50.56 190 CYS A CA 1
ATOM 1517 C C . CYS A 1 190 ? -14.764 -10.689 23.881 1.00 50.56 190 CYS A C 1
ATOM 1519 O O . CYS A 1 190 ? -13.666 -10.548 24.411 1.00 50.56 190 CYS A O 1
ATOM 1521 N N . GLN A 1 191 ? -15.445 -11.830 23.960 1.00 45.22 191 GLN A N 1
ATOM 1522 C CA . GLN A 1 191 ? -14.854 -13.095 24.350 1.00 45.22 191 GLN A CA 1
ATOM 1523 C C . GLN A 1 191 ? -14.022 -13.557 23.160 1.00 45.22 191 GLN A C 1
ATOM 1525 O O . GLN A 1 191 ? -14.540 -14.101 22.191 1.00 45.22 191 GLN A O 1
ATOM 1530 N N . TYR A 1 192 ? -12.727 -13.281 23.204 1.00 47.09 192 TYR A N 1
ATOM 1531 C CA . TYR A 1 192 ? -11.771 -13.984 22.363 1.00 47.09 192 TYR A CA 1
ATOM 1532 C C . TYR A 1 192 ? -11.478 -15.328 23.031 1.00 47.09 192 TYR A C 1
ATOM 1534 O O . TYR A 1 192 ? -10.912 -15.378 24.124 1.00 47.09 192 TYR A O 1
ATOM 1542 N N . GLU A 1 193 ? -11.872 -16.422 22.381 1.00 43.25 193 GLU A N 1
ATOM 1543 C CA . GLU A 1 193 ? -11.349 -17.744 22.714 1.00 43.25 193 GLU A CA 1
ATOM 1544 C C . GLU A 1 193 ? -9.877 -17.782 22.298 1.00 43.25 193 GLU A C 1
ATOM 1546 O O . GLU A 1 193 ? -9.533 -17.818 21.115 1.00 43.25 193 GLU A O 1
ATOM 1551 N N . VAL A 1 194 ? -8.989 -17.720 23.287 1.00 44.97 194 VAL A N 1
ATOM 1552 C CA . VAL A 1 194 ? -7.566 -17.975 23.078 1.00 44.97 194 VAL A CA 1
ATOM 1553 C C . VAL A 1 194 ? -7.400 -19.486 22.978 1.00 44.97 194 VAL A C 1
ATOM 1555 O O . VAL A 1 194 ? -7.413 -20.188 23.987 1.00 44.97 194 VAL A O 1
ATOM 1558 N N . TYR A 1 195 ? -7.254 -19.991 21.756 1.00 45.41 195 TYR A N 1
ATOM 1559 C CA . TYR A 1 195 ? -6.828 -21.367 21.536 1.00 45.41 195 TYR A CA 1
ATOM 1560 C C . TYR A 1 195 ? -5.335 -21.453 21.841 1.00 45.41 195 TYR A C 1
ATOM 1562 O O . TYR A 1 195 ? -4.488 -21.065 21.035 1.00 45.41 195 TYR A O 1
ATOM 1570 N N . TYR A 1 196 ? -5.004 -21.954 23.028 1.00 47.12 196 TYR A N 1
ATOM 1571 C CA . TYR A 1 196 ? -3.680 -22.508 23.250 1.00 47.12 196 TYR A CA 1
ATOM 1572 C C . TYR A 1 196 ? -3.606 -23.772 22.399 1.00 47.12 196 TYR A C 1
ATOM 1574 O O . TYR A 1 196 ? -4.380 -24.706 22.599 1.00 47.12 196 TYR A O 1
ATOM 1582 N N . ASN A 1 197 ? -2.698 -23.803 21.423 1.00 46.09 197 ASN A N 1
ATOM 1583 C CA . ASN A 1 197 ? -2.250 -25.093 20.928 1.00 46.09 197 ASN A CA 1
ATOM 1584 C C . ASN A 1 197 ? -1.686 -25.809 22.152 1.00 46.09 197 ASN A C 1
ATOM 1586 O O . ASN A 1 197 ? -0.666 -25.367 22.686 1.00 46.09 197 ASN A O 1
ATOM 1590 N N . ASP A 1 198 ? -2.350 -26.876 22.593 1.00 49.59 198 ASP A N 1
ATOM 1591 C CA . ASP A 1 198 ? -1.803 -27.858 23.524 1.00 49.59 198 ASP A CA 1
ATOM 1592 C C . ASP A 1 198 ? -0.619 -28.564 22.842 1.00 49.59 198 ASP A C 1
ATOM 1594 O O . ASP A 1 198 ? -0.624 -29.759 22.559 1.00 49.59 198 ASP A O 1
ATOM 1598 N N . ALA A 1 199 ? 0.437 -27.810 22.551 1.00 51.94 199 ALA A N 1
ATOM 1599 C CA . ALA A 1 199 ? 1.771 -28.342 22.423 1.00 51.94 199 ALA A CA 1
ATOM 1600 C C . ALA A 1 199 ? 2.249 -28.597 23.852 1.00 51.94 199 ALA A C 1
ATOM 1602 O O . ALA A 1 199 ? 3.014 -27.827 24.436 1.00 51.94 199 ALA A O 1
ATOM 1603 N N . GLY A 1 200 ? 1.730 -29.689 24.421 1.00 41.06 200 GLY A N 1
ATOM 1604 C CA . GLY A 1 200 ? 2.363 -30.373 25.531 1.00 41.06 200 GLY A CA 1
ATOM 1605 C C . GLY A 1 200 ? 3.854 -30.508 25.228 1.00 41.06 200 GLY A C 1
ATOM 1606 O O . GLY A 1 200 ? 4.256 -30.938 24.147 1.00 41.06 200 GLY A O 1
ATOM 1607 N N . VAL A 1 201 ? 4.654 -30.028 26.171 1.00 43.16 201 VAL A N 1
ATOM 1608 C CA . VAL A 1 201 ? 6.112 -29.925 26.101 1.00 43.16 201 VAL A CA 1
ATOM 1609 C C . VAL A 1 201 ? 6.775 -31.328 25.994 1.00 43.16 201 VAL A C 1
ATOM 1611 O O . VAL A 1 201 ? 6.087 -32.347 26.018 1.00 43.16 201 VAL A O 1
ATOM 1614 N N . PRO A 1 202 ? 8.107 -31.419 25.830 1.00 50.75 202 PRO A N 1
ATOM 1615 C CA . PRO A 1 202 ? 8.800 -32.189 24.802 1.00 50.75 202 PRO A CA 1
ATOM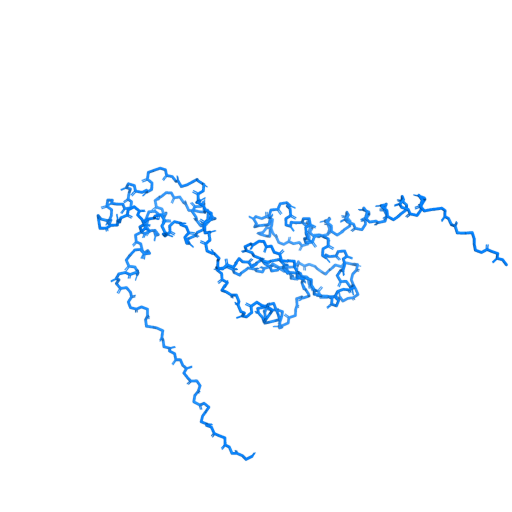 1616 C C . PRO A 1 202 ? 9.226 -33.608 25.247 1.00 50.75 202 PRO A C 1
ATOM 1618 O O . PRO A 1 202 ? 9.374 -33.893 26.431 1.00 50.75 202 PRO A O 1
ATOM 1621 N N . SER A 1 203 ? 9.507 -34.496 24.290 1.00 31.98 203 SER A N 1
ATOM 1622 C CA . SER A 1 203 ? 10.389 -35.682 24.427 1.00 31.98 203 SER A CA 1
ATOM 1623 C C . SER A 1 203 ? 10.536 -36.323 23.033 1.00 31.98 203 SER A C 1
ATOM 1625 O O . SER A 1 203 ? 9.535 -36.413 22.331 1.00 31.98 203 SER A O 1
ATOM 1627 N N . MET A 1 204 ? 11.686 -36.738 22.493 1.00 37.97 204 MET A N 1
ATOM 1628 C CA . MET A 1 204 ? 13.093 -36.849 22.911 1.00 37.97 204 MET A CA 1
ATOM 1629 C C . MET A 1 204 ? 13.996 -36.174 21.871 1.00 37.97 204 MET A C 1
ATOM 1631 O O . MET A 1 204 ? 13.577 -36.116 20.693 1.00 37.97 204 MET A O 1
#

Sequence (204 aa):
MSAVKNPPSERLSEAALRQSEKFKRCYLWLEKSMPADFFDEIDPDNLMLVTHSLMGFETQDTFSATHLKNGALVVTLDSADADLRILKEYALKGIQNYRTFVSNDSPPFIKQKEKIRVALLHFTGAEAEPSEGLPQELKARVQQLNPSVTDAEFNLLSRSLGARFLRSLPLDRLTVAFDMFFRAQKRDHCQYEVYYNDAGVPSM

pLDDT: mean 81.89, std 15.82, range [31.98, 97.25]

Secondary structure (DSSP, 8-state):
-------HHHHHHHHHHHHHHHHHHHHHHHHHHS-HHHHTT--HHHHHHHHHHHHTGGGGTTEEEEE-SSEEEEEEE--TTHHHHHHHHTTTS-EEEEEEEE-SS--TTSSS-PPEEEEEEEE--S-----TT--HHHHHHHHHH-TT--HHHHHHHHHHHHHHHHHHS-HHHHHHHHHHHHHHHHH-----------------

Radius of gyration: 23.75 Å; chains: 1; bounding box: 73×56×55 Å